Protein AF-A0A2E3MGT8-F1 (afdb_monomer_lite)

Secondary structure (DSSP, 8-state):
-EEEEE--S-HHHHHHHH-SSS-TTS-HHHHHHHHHHHHHHHHTT-HHHHHHHHHHHHHHHHHHHHHHHHHHHHHHHHHTT-----PPPS--EEEEESSHHHHHHHHHHHHHHHHHHHHHHHHHTTSS-HHHHHHHHHHHHHHHHHHHHHHHH---SS----HHHHHHHHHSTTGGGG-HHHHHHHHHHHTTT-

Foldseek 3Di:
DDKDKDFFLDVVLVCLQVPPPPDPLQHLVLLLVLLVVLLVCLLVQDLLSLLVLVVLQVLLVVLLVVLVVVLVVLCVVCPVVPDDDGDGDPDIDMADDPAPSSVSLVVLSRSLRSNLNSLVVCVVVVVDDPVRSVVVNVVSVVSNRVSSNCSSVDDSDDDDDDLVSSVVSCPDPRNCVSDPVSSVSNVVVSVVVD

Structure (mmCIF, N/CA/C/O backbone):
data_AF-A0A2E3MGT8-F1
#
_entry.id   AF-A0A2E3MGT8-F1
#
loop_
_atom_site.group_PDB
_atom_site.id
_atom_site.type_symbol
_atom_site.label_atom_id
_atom_site.label_alt_id
_atom_site.label_comp_id
_atom_site.label_asym_id
_atom_site.label_entity_id
_atom_site.label_seq_id
_atom_site.pdbx_PDB_ins_code
_atom_site.Cartn_x
_atom_site.Cartn_y
_atom_site.Cartn_z
_atom_site.occupancy
_atom_site.B_iso_or_equiv
_atom_site.auth_seq_id
_atom_site.auth_comp_id
_atom_site.auth_asym_id
_atom_site.auth_atom_id
_atom_site.pdbx_PDB_model_num
ATOM 1 N N . MET A 1 1 ? -17.046 9.503 2.932 1.00 61.50 1 MET A N 1
ATOM 2 C CA . MET A 1 1 ? -16.195 8.493 2.281 1.00 61.50 1 MET A CA 1
ATOM 3 C C . MET A 1 1 ? -15.489 9.160 1.129 1.00 61.50 1 MET A C 1
ATOM 5 O O . MET A 1 1 ? -16.180 9.701 0.278 1.00 61.50 1 MET A O 1
ATOM 9 N N . GLN A 1 2 ? -14.157 9.216 1.156 1.00 74.06 2 GLN A N 1
ATOM 10 C CA . GLN A 1 2 ? -13.387 9.775 0.048 1.00 74.06 2 GLN A CA 1
ATOM 11 C C . GLN A 1 2 ? -13.057 8.646 -0.926 1.00 74.06 2 GLN A C 1
ATOM 13 O O . GLN A 1 2 ? -12.451 7.642 -0.541 1.00 74.06 2 GLN A O 1
ATOM 18 N N . GLU A 1 3 ? -13.511 8.806 -2.162 1.00 84.94 3 GLU A N 1
ATOM 19 C CA . GLU A 1 3 ? -13.196 7.915 -3.269 1.00 84.94 3 GLU A CA 1
ATOM 20 C C . GLU A 1 3 ? -12.042 8.515 -4.074 1.00 84.94 3 GLU A C 1
ATOM 22 O O . GLU A 1 3 ? -11.974 9.727 -4.286 1.00 84.94 3 GLU A O 1
ATOM 27 N N . ILE A 1 4 ? -11.100 7.664 -4.460 1.00 87.38 4 ILE A N 1
ATOM 28 C CA . ILE A 1 4 ? -9.908 8.005 -5.221 1.00 87.38 4 ILE A CA 1
ATOM 29 C C . ILE A 1 4 ? -9.973 7.194 -6.509 1.00 87.38 4 ILE A C 1
ATOM 31 O O . ILE A 1 4 ? -9.934 5.963 -6.478 1.00 87.38 4 ILE A O 1
ATOM 35 N N . GLU A 1 5 ? -10.062 7.892 -7.635 1.00 91.31 5 GLU A N 1
ATOM 36 C CA . GLU A 1 5 ? -9.898 7.295 -8.955 1.00 91.31 5 GLU A CA 1
ATOM 37 C C . GLU A 1 5 ? -8.422 7.382 -9.346 1.00 91.31 5 GLU A C 1
ATOM 39 O O . GLU A 1 5 ? -7.835 8.465 -9.384 1.00 91.31 5 GLU A O 1
ATOM 44 N N . TYR A 1 6 ? -7.805 6.231 -9.596 1.00 92.38 6 TYR A N 1
ATOM 45 C CA . TYR A 1 6 ? -6.397 6.130 -9.953 1.00 92.38 6 TYR A CA 1
ATOM 46 C C . TYR A 1 6 ? -6.230 5.423 -11.294 1.00 92.38 6 TYR A C 1
ATOM 48 O O . TYR A 1 6 ? -6.770 4.337 -11.492 1.00 92.38 6 TYR A O 1
ATOM 56 N N . MET A 1 7 ? -5.458 6.025 -12.198 1.00 93.94 7 MET A N 1
ATOM 57 C CA . MET A 1 7 ? -5.073 5.423 -13.476 1.00 93.94 7 MET A CA 1
ATOM 58 C C . MET A 1 7 ? -3.661 4.830 -13.341 1.00 93.94 7 MET A C 1
ATOM 60 O O . MET A 1 7 ? -2.705 5.599 -13.198 1.00 93.94 7 MET A O 1
ATOM 64 N N . PRO A 1 8 ? -3.500 3.493 -13.338 1.00 93.88 8 PRO A N 1
ATOM 65 C CA . PRO A 1 8 ? -2.203 2.855 -13.125 1.00 93.88 8 PRO A CA 1
ATOM 66 C C . PRO A 1 8 ? -1.209 3.158 -14.241 1.00 93.88 8 PRO A C 1
ATOM 68 O O . PRO A 1 8 ? -1.558 3.167 -15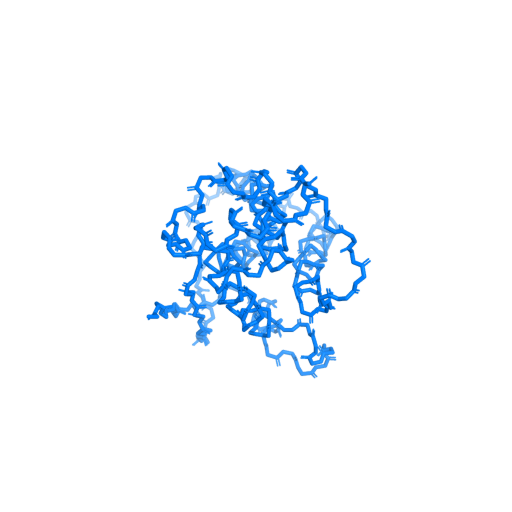.412 1.00 93.88 8 PRO A O 1
ATOM 71 N N . LEU A 1 9 ? 0.061 3.308 -13.897 1.00 93.38 9 LEU A N 1
ATOM 72 C CA . LEU A 1 9 ? 1.191 3.409 -14.815 1.00 93.38 9 LEU A CA 1
ATOM 73 C C . LEU A 1 9 ? 1.655 2.034 -15.310 1.00 93.38 9 LEU A C 1
ATOM 75 O O . LEU A 1 9 ? 2.295 1.933 -16.359 1.00 93.38 9 LEU A O 1
ATOM 79 N N . THR A 1 10 ? 1.374 0.961 -14.561 1.00 92.25 10 THR A N 1
ATOM 80 C CA . THR A 1 10 ? 1.896 -0.374 -14.868 1.00 92.25 10 THR A CA 1
ATOM 81 C C . THR A 1 10 ? 0.818 -1.445 -14.966 1.00 92.25 10 THR A C 1
ATOM 83 O O . THR A 1 10 ? -0.181 -1.460 -14.245 1.00 92.25 10 THR A O 1
ATOM 86 N N . LYS A 1 11 ? 1.063 -2.424 -15.849 1.00 90.69 11 LYS A N 1
ATOM 87 C CA . LYS A 1 11 ? 0.212 -3.617 -15.962 1.00 90.69 11 LYS A CA 1
ATOM 88 C C . LYS A 1 11 ? 0.301 -4.487 -14.712 1.00 90.69 11 LYS A C 1
ATOM 90 O O . LYS A 1 11 ? -0.601 -5.280 -14.483 1.00 90.69 11 LYS A O 1
ATOM 95 N N . GLN A 1 12 ? 1.369 -4.363 -13.927 1.00 89.69 12 GLN A N 1
ATOM 96 C CA . GLN A 1 12 ? 1.591 -5.119 -12.702 1.00 89.69 12 GLN A CA 1
ATOM 97 C C . GLN A 1 12 ? 0.559 -4.754 -11.638 1.00 89.69 12 GLN A C 1
ATOM 99 O O . GLN A 1 12 ? -0.089 -5.659 -11.121 1.00 89.69 12 GLN A O 1
ATOM 104 N N . LEU A 1 13 ? 0.341 -3.461 -11.360 1.00 89.94 13 LEU A N 1
ATOM 105 C CA . LEU A 1 13 ? -0.706 -3.050 -10.420 1.00 89.94 13 LEU A CA 1
ATOM 106 C C . LEU A 1 13 ? -2.097 -3.418 -10.949 1.00 89.94 13 LEU A C 1
ATOM 108 O O . LEU A 1 13 ? -2.908 -3.964 -10.204 1.00 89.94 13 LEU A O 1
ATOM 112 N N . LEU A 1 14 ? -2.357 -3.169 -12.237 1.00 87.88 14 LEU A N 1
ATOM 113 C CA . LEU A 1 14 ? -3.644 -3.501 -12.847 1.00 87.88 14 LEU A CA 1
ATOM 114 C C . LEU A 1 14 ? -3.940 -5.003 -12.757 1.00 87.88 14 LEU A C 1
ATOM 116 O O . LEU A 1 14 ? -5.021 -5.400 -12.334 1.00 87.88 14 LEU A O 1
ATOM 120 N N . SER A 1 15 ? -2.952 -5.837 -13.089 1.00 86.38 15 SER A N 1
ATOM 121 C CA . SER A 1 15 ? -3.064 -7.288 -12.956 1.00 86.38 15 SER A CA 1
ATOM 122 C C . SER A 1 15 ? -3.261 -7.663 -11.498 1.00 86.38 15 SER A C 1
ATOM 124 O O . SER A 1 15 ? -4.171 -8.414 -11.212 1.00 86.38 15 SER A O 1
ATOM 126 N N . TYR A 1 16 ? -2.504 -7.092 -10.561 1.00 84.69 16 TYR A N 1
ATOM 127 C CA . TYR A 1 16 ? -2.659 -7.384 -9.134 1.00 84.69 16 TYR A CA 1
ATOM 128 C C . TYR A 1 16 ? -4.082 -7.119 -8.608 1.00 84.69 16 TYR A C 1
ATOM 130 O O . TYR A 1 16 ? -4.581 -7.873 -7.773 1.00 84.69 16 TYR A O 1
ATOM 138 N N . TYR A 1 17 ? -4.759 -6.103 -9.145 1.00 79.06 17 TYR A N 1
ATOM 139 C CA . TYR A 1 17 ? -6.172 -5.816 -8.883 1.00 79.06 17 TYR A CA 1
ATOM 140 C C . TYR A 1 17 ? -7.133 -6.780 -9.590 1.00 79.06 17 TYR A C 1
ATOM 142 O O . TYR A 1 17 ? -8.110 -7.257 -9.013 1.00 79.06 17 TYR A O 1
ATOM 150 N N . GLN A 1 18 ? -6.870 -7.076 -10.860 1.00 75.88 18 GLN A N 1
ATOM 151 C CA . GLN A 1 18 ? -7.768 -7.859 -11.707 1.00 75.88 18 GLN A CA 1
ATOM 152 C C . GLN A 1 18 ? -7.583 -9.374 -11.561 1.00 75.88 18 GLN A C 1
ATOM 154 O O . GLN A 1 18 ? -8.446 -10.138 -12.009 1.00 75.88 18 GLN A O 1
ATOM 159 N N . ASP A 1 19 ? -6.482 -9.827 -10.959 1.00 67.75 19 ASP A N 1
ATOM 160 C CA . ASP A 1 19 ? -6.092 -11.226 -10.983 1.00 67.75 19 ASP A CA 1
ATOM 161 C C . ASP A 1 19 ? -7.097 -12.088 -10.211 1.00 67.75 19 ASP A C 1
ATOM 163 O O . ASP A 1 19 ? -7.289 -12.002 -8.990 1.00 67.75 19 ASP A O 1
ATOM 167 N N . LYS A 1 20 ? -7.771 -12.958 -10.966 1.00 56.28 20 LYS A N 1
ATOM 168 C CA . LYS A 1 20 ? -8.706 -13.943 -10.425 1.00 56.28 20 LYS A CA 1
ATOM 169 C C . LYS A 1 20 ? -8.013 -15.220 -9.953 1.00 56.28 20 LYS A C 1
ATOM 171 O O . LYS A 1 20 ? -8.670 -16.011 -9.278 1.00 56.28 20 LYS A O 1
ATOM 176 N N . THR A 1 21 ? -6.738 -15.408 -10.297 1.00 53.47 21 THR A N 1
ATOM 177 C CA . THR A 1 21 ? -5.936 -16.602 -9.996 1.00 53.47 21 THR A CA 1
ATOM 178 C C . THR A 1 21 ? -5.179 -16.500 -8.677 1.00 53.47 21 THR A C 1
ATOM 180 O O . THR A 1 21 ? -5.033 -17.514 -7.994 1.00 53.47 21 THR A O 1
ATOM 183 N N . TYR A 1 22 ? -4.792 -15.293 -8.244 1.00 50.12 22 TYR A N 1
ATOM 184 C CA . TYR A 1 22 ? -4.365 -15.092 -6.861 1.00 50.12 22 TYR A CA 1
ATOM 185 C C . TYR A 1 22 ? -5.542 -15.377 -5.935 1.00 50.12 22 TYR A C 1
ATOM 187 O O . TYR A 1 22 ? -6.657 -14.889 -6.146 1.00 50.12 22 TYR A O 1
ATOM 195 N N . ASN A 1 23 ? -5.272 -16.219 -4.934 1.00 49.81 23 ASN A N 1
ATOM 196 C CA . ASN A 1 23 ? -6.218 -16.672 -3.923 1.00 49.81 23 ASN A CA 1
ATOM 197 C C . ASN A 1 23 ? -7.158 -15.510 -3.561 1.00 49.81 23 ASN A C 1
ATOM 199 O O . ASN A 1 23 ? -6.676 -14.451 -3.156 1.00 49.81 23 ASN A O 1
ATOM 203 N N . LYS A 1 24 ? -8.482 -15.672 -3.745 1.00 55.50 24 LYS A N 1
ATOM 204 C CA . LYS A 1 24 ? -9.506 -14.605 -3.576 1.00 55.50 24 LYS A CA 1
ATOM 205 C C . LYS A 1 24 ? -9.383 -13.829 -2.249 1.00 55.50 24 LYS A C 1
ATOM 207 O O . LYS A 1 24 ? -9.969 -12.766 -2.089 1.00 55.50 24 LYS A O 1
ATOM 212 N N . LEU A 1 25 ? -8.619 -14.388 -1.318 1.00 53.94 25 LEU A N 1
ATOM 213 C CA . LEU A 1 25 ? -8.290 -13.948 0.022 1.00 53.94 25 LEU A CA 1
ATOM 214 C C . LEU A 1 25 ? -7.115 -12.954 0.124 1.00 53.94 25 LEU A C 1
ATOM 216 O O . LEU A 1 25 ? -6.692 -12.686 1.236 1.00 53.94 25 LEU A O 1
ATOM 220 N N . SER A 1 26 ? -6.515 -12.427 -0.952 1.00 66.75 26 SER A N 1
ATOM 221 C CA . SER A 1 26 ? -5.377 -11.475 -0.843 1.00 66.75 26 SER A CA 1
ATOM 222 C C . SER A 1 26 ? -5.413 -10.338 -1.856 1.00 66.75 26 SER A C 1
ATOM 224 O O . SER A 1 26 ? -4.389 -9.971 -2.428 1.00 66.75 26 SER A O 1
ATOM 226 N N . ARG A 1 27 ? -6.606 -9.794 -2.095 1.00 82.12 27 ARG A N 1
ATOM 227 C CA . ARG A 1 27 ? -6.785 -8.664 -3.007 1.00 82.12 27 ARG A CA 1
ATOM 228 C C . ARG A 1 27 ? -6.707 -7.326 -2.277 1.00 82.12 27 ARG A C 1
ATOM 230 O O . ARG A 1 27 ? -7.177 -7.249 -1.137 1.00 82.12 27 ARG A O 1
ATOM 237 N N . PRO A 1 28 ? -6.201 -6.269 -2.927 1.00 88.69 28 PRO A N 1
ATOM 238 C CA . PRO A 1 28 ? -6.198 -4.924 -2.360 1.00 88.69 28 PRO A CA 1
ATOM 239 C C . PRO A 1 28 ? -7.569 -4.438 -1.879 1.00 88.69 28 PRO A C 1
ATOM 241 O O . PRO A 1 28 ? -7.666 -3.830 -0.816 1.00 88.69 28 PRO A O 1
ATOM 244 N N . GLU A 1 29 ? -8.652 -4.749 -2.596 1.00 87.12 29 GLU A N 1
ATOM 245 C CA . GLU A 1 29 ? -10.006 -4.361 -2.187 1.00 87.12 29 GLU A CA 1
ATOM 246 C C . GLU A 1 29 ? -10.435 -5.068 -0.902 1.00 87.12 29 GLU A C 1
ATOM 248 O O . GLU A 1 29 ? -11.035 -4.454 -0.022 1.00 87.12 29 GLU A O 1
ATOM 253 N N . LEU A 1 30 ? -10.085 -6.349 -0.755 1.00 87.44 30 LEU A N 1
ATOM 254 C CA . LEU A 1 30 ? -10.356 -7.092 0.473 1.00 87.44 30 LEU A CA 1
ATOM 255 C C . LEU A 1 30 ? -9.549 -6.526 1.647 1.00 87.44 30 LEU A C 1
ATOM 257 O O . LEU A 1 30 ? -10.080 -6.426 2.755 1.00 87.44 30 LEU A O 1
ATOM 261 N N . ALA A 1 31 ? -8.296 -6.131 1.406 1.00 91.25 31 ALA A N 1
ATOM 262 C CA . ALA A 1 31 ? -7.473 -5.474 2.413 1.00 91.25 31 ALA A CA 1
ATOM 263 C C . ALA A 1 31 ? -8.113 -4.157 2.865 1.00 91.25 31 ALA A C 1
ATOM 265 O O . ALA A 1 31 ? -8.269 -3.948 4.064 1.00 91.25 31 ALA A O 1
ATOM 266 N N . LEU A 1 32 ? -8.572 -3.319 1.931 1.00 91.62 32 LEU A N 1
ATOM 267 C CA . LEU A 1 32 ? -9.267 -2.065 2.240 1.00 91.62 32 LEU A CA 1
ATOM 268 C C . LEU A 1 32 ? -10.537 -2.287 3.069 1.00 91.62 32 LEU A C 1
ATOM 270 O O . LEU A 1 32 ? -10.713 -1.641 4.102 1.00 91.62 32 LEU A O 1
ATOM 274 N N . ILE A 1 33 ? -11.375 -3.252 2.677 1.00 90.06 33 ILE A N 1
ATOM 275 C CA . ILE A 1 33 ? -12.581 -3.627 3.432 1.00 90.06 33 ILE A CA 1
ATOM 276 C C . ILE A 1 33 ? -12.217 -4.047 4.862 1.00 90.06 33 ILE A C 1
ATOM 278 O O . ILE A 1 33 ? -12.872 -3.637 5.824 1.00 90.06 33 ILE A O 1
ATOM 282 N N . LYS A 1 34 ? -11.159 -4.848 5.025 1.00 91.06 34 LYS A N 1
ATOM 283 C CA . LYS A 1 34 ? -10.688 -5.289 6.341 1.00 91.06 34 LYS A CA 1
ATOM 284 C C . LYS A 1 34 ? -10.125 -4.146 7.175 1.00 91.06 34 LYS A C 1
ATOM 286 O O . LYS A 1 34 ? -10.481 -4.057 8.347 1.00 91.06 34 LYS A O 1
ATOM 291 N N . LEU A 1 35 ? -9.333 -3.249 6.589 1.00 92.81 35 LEU A N 1
ATOM 292 C CA . LEU A 1 35 ? -8.835 -2.051 7.270 1.00 92.81 35 LEU A CA 1
ATOM 293 C C . LEU A 1 35 ? -9.992 -1.214 7.822 1.00 92.81 35 LEU A C 1
ATOM 295 O O . LEU A 1 35 ? -9.981 -0.859 9.000 1.00 92.81 35 LEU A O 1
ATOM 299 N N . HIS A 1 36 ? -11.034 -0.965 7.020 1.00 91.38 36 HIS A N 1
ATOM 300 C CA . HIS A 1 36 ? -12.224 -0.256 7.501 1.00 91.38 36 HIS A CA 1
ATOM 301 C C . HIS A 1 36 ? -12.947 -1.038 8.597 1.00 91.38 36 HIS A C 1
ATOM 303 O O . HIS A 1 36 ? -13.319 -0.462 9.616 1.00 91.38 36 HIS A O 1
ATOM 309 N N . SER A 1 37 ? -13.131 -2.351 8.428 1.00 91.44 37 SER A N 1
ATOM 310 C CA . SER A 1 37 ? -13.817 -3.179 9.424 1.00 91.44 37 SER A CA 1
ATOM 311 C C . SER A 1 37 ? -13.121 -3.151 10.785 1.00 91.44 37 SER A C 1
ATOM 313 O O . SER A 1 37 ? -13.807 -3.013 11.799 1.00 91.44 37 SER A O 1
ATOM 315 N N . ILE A 1 38 ? -11.792 -3.273 10.823 1.00 91.19 38 ILE A N 1
ATOM 316 C CA . ILE A 1 38 ? -11.029 -3.209 12.074 1.00 91.19 38 ILE A CA 1
ATOM 317 C C . ILE A 1 38 ? -11.055 -1.784 12.637 1.00 91.19 38 ILE A C 1
ATOM 319 O O . ILE A 1 38 ? -11.295 -1.618 13.830 1.00 91.19 38 ILE A O 1
ATOM 323 N N . TYR A 1 39 ? -10.935 -0.754 11.794 1.00 90.25 39 TYR A N 1
ATOM 324 C CA . TYR A 1 39 ? -11.081 0.644 12.212 1.00 90.25 39 TYR A CA 1
ATOM 325 C C . TYR A 1 39 ? -12.402 0.909 12.943 1.00 90.25 39 TYR A C 1
ATOM 327 O O . TYR A 1 39 ? -12.402 1.436 14.055 1.00 90.25 39 TYR A O 1
ATOM 335 N N . PHE A 1 40 ? -13.529 0.456 12.392 1.00 88.75 40 PHE A N 1
ATOM 336 C CA . PHE A 1 40 ? -14.829 0.614 13.049 1.00 88.75 40 PHE A CA 1
ATOM 337 C C . PHE A 1 40 ? -14.954 -0.186 14.351 1.00 88.75 40 PHE A C 1
ATOM 339 O O . PHE A 1 40 ? -15.660 0.246 15.263 1.00 88.75 40 PHE A O 1
ATOM 346 N N . LYS A 1 41 ? -14.286 -1.341 14.475 1.00 89.06 41 LYS A N 1
ATOM 347 C CA . LYS A 1 41 ? -14.221 -2.072 15.751 1.00 89.06 41 LYS A CA 1
ATOM 348 C C . LYS A 1 41 ? -13.427 -1.286 16.797 1.00 89.06 41 LYS A C 1
ATOM 350 O O . LYS A 1 41 ? -13.908 -1.129 17.917 1.00 89.06 41 LYS A O 1
ATOM 355 N N . ALA A 1 42 ? -12.278 -0.725 16.424 1.00 86.75 42 ALA A N 1
ATOM 356 C CA . ALA A 1 42 ? -11.475 0.108 17.317 1.00 86.75 42 ALA A CA 1
ATOM 357 C C . ALA A 1 42 ? -12.232 1.369 17.766 1.00 86.75 42 ALA A C 1
ATOM 359 O O . ALA A 1 42 ? -12.224 1.693 18.951 1.00 86.75 42 ALA A O 1
ATOM 360 N N . GLN A 1 43 ? -12.986 2.020 16.870 1.00 85.44 43 GLN A N 1
ATOM 361 C CA . GLN A 1 43 ? -13.875 3.138 17.228 1.00 85.44 43 GLN A CA 1
ATOM 362 C C . GLN A 1 43 ? -14.972 2.745 18.231 1.00 85.44 43 GLN A C 1
ATOM 364 O O . GLN A 1 43 ? -15.396 3.558 19.046 1.00 85.44 43 GLN A O 1
ATOM 369 N N . LYS A 1 44 ? -15.426 1.487 18.211 1.00 86.38 44 LYS A N 1
ATOM 370 C CA . LYS A 1 44 ? -16.358 0.932 19.210 1.00 86.38 44 LYS A CA 1
ATOM 371 C C . LYS A 1 44 ? -15.657 0.490 20.504 1.00 86.38 44 LYS A C 1
ATOM 373 O O . LYS A 1 44 ? -16.282 -0.120 21.372 1.00 86.38 44 LYS A O 1
ATOM 378 N N . GLY A 1 45 ? -14.366 0.785 20.637 1.00 81.25 45 GLY A N 1
ATOM 379 C CA . GLY A 1 45 ? -13.552 0.487 21.805 1.00 81.25 45 GLY A CA 1
ATOM 380 C C . GLY A 1 45 ? -13.132 -0.977 21.916 1.00 81.25 45 GLY A C 1
ATOM 381 O O . GLY A 1 45 ? -13.065 -1.506 23.025 1.00 81.25 45 GLY A O 1
ATOM 382 N N . ASP A 1 46 ? -12.918 -1.667 20.796 1.00 85.44 46 ASP A N 1
ATOM 383 C CA . ASP A 1 46 ? -12.283 -2.989 20.773 1.00 85.44 46 ASP A CA 1
ATOM 384 C C . ASP A 1 46 ? -10.748 -2.838 20.910 1.00 85.44 46 ASP A C 1
ATOM 386 O O . ASP A 1 46 ? -10.115 -2.268 20.014 1.00 85.44 46 ASP A O 1
ATOM 390 N N . PRO A 1 47 ? -10.138 -3.315 22.014 1.00 81.69 47 PRO A N 1
ATOM 391 C CA . PRO A 1 47 ? -8.704 -3.163 22.252 1.00 81.69 47 PRO A CA 1
ATOM 392 C C . PRO A 1 47 ? -7.840 -4.010 21.307 1.00 81.69 47 PRO A C 1
ATOM 394 O O . PRO A 1 47 ? -6.767 -3.557 20.914 1.00 81.69 47 PRO A O 1
ATOM 397 N N . HIS A 1 48 ? -8.301 -5.191 20.877 1.00 84.56 48 HIS A N 1
ATOM 398 C CA . HIS A 1 48 ? -7.559 -6.007 19.909 1.00 84.56 48 HIS A CA 1
ATOM 399 C C . HIS A 1 48 ? -7.540 -5.326 18.544 1.00 84.56 48 HIS A C 1
ATOM 401 O O . HIS A 1 48 ? -6.498 -5.254 17.891 1.00 84.56 48 HIS A O 1
ATOM 407 N N . ALA A 1 49 ? -8.683 -4.774 18.130 1.00 87.56 49 ALA A N 1
ATOM 408 C CA . ALA A 1 49 ? -8.769 -4.013 16.892 1.00 87.56 49 ALA A CA 1
ATOM 409 C C . ALA A 1 49 ? -7.874 -2.765 16.924 1.00 87.56 49 ALA A C 1
ATOM 411 O O . ALA A 1 49 ? -7.229 -2.457 15.925 1.00 87.56 49 ALA A O 1
ATOM 412 N N . LEU A 1 50 ? -7.801 -2.076 18.068 1.00 85.19 50 LEU A N 1
ATOM 413 C CA . LEU A 1 50 ? -6.926 -0.920 18.247 1.00 85.19 50 LEU A CA 1
ATOM 414 C C . LEU A 1 50 ? -5.448 -1.287 18.062 1.00 85.19 50 LEU A C 1
ATOM 416 O O . LEU A 1 50 ? -4.765 -0.661 17.255 1.00 85.19 50 LEU A O 1
ATOM 420 N N . VAL A 1 51 ? -4.970 -2.299 18.791 1.00 85.38 51 VAL A N 1
ATOM 421 C CA . VAL A 1 51 ? -3.573 -2.755 18.705 1.00 85.38 51 VAL A CA 1
ATOM 422 C C . VAL A 1 51 ? -3.247 -3.227 17.288 1.00 85.38 51 VAL A C 1
ATOM 424 O O . VAL A 1 51 ? -2.206 -2.883 16.744 1.00 85.38 51 VAL A O 1
ATOM 427 N N . THR A 1 52 ? -4.179 -3.930 16.645 1.00 88.75 52 THR A N 1
ATOM 428 C CA . THR A 1 52 ? -4.008 -4.399 15.263 1.00 88.75 52 THR A CA 1
ATOM 429 C C . THR A 1 52 ? -3.850 -3.245 14.276 1.00 88.75 52 THR A C 1
ATOM 431 O O . THR A 1 52 ? -2.987 -3.294 13.403 1.00 88.75 52 THR A O 1
ATOM 434 N N . LEU A 1 53 ? -4.664 -2.191 14.396 1.00 88.75 53 LEU A N 1
ATOM 435 C CA . LEU A 1 53 ? -4.523 -1.004 13.545 1.00 88.75 53 LEU A CA 1
ATOM 436 C C . LEU A 1 53 ? -3.202 -0.294 13.784 1.00 88.75 53 LEU A C 1
ATOM 438 O O . LEU A 1 53 ? -2.592 0.156 12.821 1.00 88.75 53 LEU A O 1
ATOM 442 N N . TYR A 1 54 ? -2.778 -0.203 15.044 1.00 86.94 54 TYR A N 1
ATOM 443 C CA . TYR A 1 54 ? -1.497 0.386 15.401 1.00 86.94 54 TYR A CA 1
ATOM 444 C C . TYR A 1 54 ? -0.338 -0.367 14.746 1.00 86.94 54 TYR A C 1
ATOM 446 O O . TYR A 1 54 ? 0.465 0.254 14.051 1.00 86.94 54 TYR A O 1
ATOM 454 N N . ASP A 1 55 ? -0.304 -1.694 14.883 1.00 87.88 55 ASP A N 1
ATOM 455 C CA . ASP A 1 55 ? 0.741 -2.535 14.296 1.00 87.88 55 ASP A CA 1
ATOM 456 C C . ASP A 1 55 ? 0.746 -2.410 12.757 1.00 87.88 55 ASP A C 1
ATOM 458 O O . ASP A 1 55 ? 1.795 -2.203 12.145 1.00 87.88 55 ASP A O 1
ATOM 462 N N . TRP A 1 56 ? -0.427 -2.419 12.112 1.00 91.75 56 TRP A N 1
ATOM 463 C CA . TRP A 1 56 ? -0.519 -2.214 10.661 1.00 91.75 56 TRP A CA 1
ATOM 464 C C . TRP A 1 56 ? -0.111 -0.819 10.206 1.00 91.75 56 TRP A C 1
ATOM 466 O O . TRP A 1 56 ? 0.515 -0.692 9.157 1.00 91.75 56 TRP A O 1
ATOM 476 N N . GLU A 1 57 ? -0.463 0.229 10.946 1.00 88.94 57 GLU A N 1
ATOM 477 C CA . GLU A 1 57 ? -0.060 1.591 10.603 1.00 88.94 57 GLU A CA 1
ATOM 478 C C . GLU A 1 57 ? 1.460 1.743 10.672 1.00 88.94 57 GLU A C 1
ATOM 480 O O . GLU A 1 57 ? 2.046 2.329 9.759 1.00 88.94 57 GLU A O 1
ATOM 485 N N . GLN A 1 58 ? 2.106 1.167 11.691 1.00 89.12 58 GLN A N 1
ATOM 486 C CA . GLN A 1 58 ? 3.566 1.143 11.791 1.00 89.12 58 GLN A CA 1
ATOM 487 C C . GLN A 1 58 ? 4.190 0.384 10.617 1.00 89.12 58 GLN A C 1
ATOM 489 O O . GLN A 1 58 ? 5.063 0.915 9.930 1.00 89.12 58 GLN A O 1
ATOM 494 N N . ASP A 1 59 ? 3.704 -0.822 10.325 1.00 91.00 59 ASP A N 1
ATOM 495 C CA . ASP A 1 59 ? 4.213 -1.636 9.221 1.00 91.00 59 ASP A CA 1
ATOM 496 C C . ASP A 1 59 ? 4.062 -0.935 7.866 1.00 91.00 59 ASP A C 1
ATOM 498 O O . ASP A 1 59 ? 5.016 -0.865 7.086 1.00 91.00 59 ASP A O 1
ATOM 502 N N . ILE A 1 60 ? 2.879 -0.385 7.578 1.00 93.69 60 ILE A N 1
ATOM 503 C CA . ILE A 1 60 ? 2.612 0.338 6.330 1.00 93.69 60 ILE A CA 1
ATOM 504 C C . ILE A 1 60 ? 3.497 1.585 6.244 1.00 93.69 60 ILE A C 1
ATOM 506 O O . ILE A 1 60 ? 4.106 1.815 5.198 1.00 93.69 60 ILE A O 1
ATOM 510 N N . SER A 1 61 ? 3.621 2.357 7.326 1.00 91.31 61 SER A N 1
ATOM 511 C CA . SER A 1 61 ? 4.443 3.574 7.359 1.00 91.31 61 SER A CA 1
ATOM 512 C C . SER A 1 61 ? 5.917 3.271 7.102 1.00 91.31 61 SER A C 1
ATOM 514 O O . SER A 1 61 ? 6.533 3.908 6.246 1.00 91.31 61 SER A O 1
ATOM 516 N N . ASN A 1 62 ? 6.457 2.239 7.754 1.00 92.25 62 ASN A N 1
ATOM 517 C CA . ASN A 1 62 ? 7.835 1.787 7.561 1.00 92.25 62 ASN A CA 1
ATOM 518 C C . ASN A 1 62 ? 8.092 1.351 6.110 1.00 92.25 62 ASN A C 1
ATOM 520 O O . ASN A 1 62 ? 9.124 1.683 5.519 1.00 92.25 62 ASN A O 1
ATOM 524 N N . ILE A 1 63 ? 7.140 0.632 5.501 1.00 93.62 63 ILE A N 1
ATOM 525 C CA . ILE A 1 63 ? 7.236 0.228 4.093 1.00 93.62 63 ILE A CA 1
ATOM 526 C C . ILE A 1 63 ? 7.190 1.458 3.177 1.00 93.62 63 ILE A C 1
ATOM 528 O O . ILE A 1 63 ? 8.007 1.560 2.260 1.00 93.62 63 ILE A O 1
ATOM 532 N N . ILE A 1 64 ? 6.269 2.397 3.413 1.00 95.06 64 ILE A N 1
ATOM 533 C CA . ILE A 1 64 ? 6.158 3.634 2.628 1.00 95.06 64 ILE A CA 1
ATOM 534 C C . ILE A 1 64 ? 7.449 4.442 2.708 1.00 95.06 64 ILE A C 1
ATOM 536 O O . ILE A 1 64 ? 7.911 4.925 1.675 1.00 95.06 64 ILE A O 1
ATOM 540 N N . GLU A 1 65 ? 8.050 4.586 3.888 1.00 94.44 65 GLU A N 1
ATOM 541 C CA . GLU A 1 65 ? 9.302 5.322 4.058 1.00 94.44 65 GLU A CA 1
ATOM 542 C C . GLU A 1 65 ? 10.438 4.679 3.251 1.00 94.44 65 GLU A C 1
ATOM 544 O O . GLU A 1 65 ? 11.112 5.359 2.470 1.00 94.44 65 GLU A O 1
ATOM 549 N N . GLY A 1 66 ? 10.616 3.360 3.382 1.00 93.56 66 GLY A N 1
ATOM 550 C CA . GLY A 1 66 ? 11.642 2.618 2.647 1.00 93.56 66 GLY A CA 1
ATOM 551 C C . GLY A 1 66 ? 11.473 2.733 1.130 1.00 93.56 66 GLY A C 1
ATOM 552 O O . GLY A 1 66 ? 12.424 3.050 0.413 1.00 93.56 66 GLY A O 1
ATOM 553 N N . LEU A 1 67 ? 10.245 2.550 0.641 1.00 94.31 67 LEU A N 1
ATOM 554 C CA . LEU A 1 67 ? 9.920 2.681 -0.778 1.00 94.31 67 LEU A CA 1
ATOM 555 C C . LEU A 1 67 ? 10.051 4.129 -1.275 1.00 94.31 67 LEU A C 1
ATOM 557 O O . LEU A 1 67 ? 10.490 4.349 -2.401 1.00 94.31 67 LEU A O 1
ATOM 561 N N . SER A 1 68 ? 9.738 5.130 -0.451 1.00 95.19 68 SER A N 1
ATOM 562 C CA . SER A 1 68 ? 9.877 6.543 -0.831 1.00 95.19 68 SER A CA 1
ATOM 563 C C . SER A 1 68 ? 11.343 6.903 -1.062 1.00 95.19 68 SER A C 1
ATOM 565 O O . SER A 1 68 ? 11.675 7.438 -2.120 1.00 95.19 68 SER A O 1
ATOM 567 N N . LYS A 1 69 ? 12.238 6.499 -0.149 1.00 95.12 69 LYS A N 1
ATOM 568 C CA . LYS A 1 69 ? 13.694 6.669 -0.312 1.00 95.12 69 LYS A CA 1
ATOM 569 C C . LYS A 1 69 ? 14.205 5.986 -1.582 1.00 95.12 69 LYS A C 1
ATOM 571 O O . LYS A 1 69 ? 15.005 6.555 -2.325 1.00 95.12 69 LYS A O 1
ATOM 576 N N . GLN A 1 70 ? 13.714 4.779 -1.864 1.00 93.56 70 GLN A N 1
ATOM 577 C CA . GLN A 1 70 ? 14.058 4.055 -3.087 1.00 93.56 70 GLN A CA 1
ATOM 578 C C . GLN A 1 70 ? 13.566 4.796 -4.346 1.00 93.56 70 GLN A C 1
ATOM 580 O O . GLN A 1 70 ? 14.331 4.977 -5.293 1.00 93.56 70 GLN A O 1
ATOM 585 N N . SER A 1 71 ? 12.325 5.290 -4.345 1.00 94.50 71 SER A N 1
ATOM 586 C CA . SER A 1 71 ? 11.744 6.053 -5.459 1.00 94.50 71 SER A CA 1
ATOM 587 C C . SER A 1 71 ? 12.496 7.359 -5.733 1.00 94.50 71 SER A C 1
ATOM 589 O O . SER A 1 71 ? 12.686 7.729 -6.895 1.00 94.50 71 SER A O 1
ATOM 591 N N . GLU A 1 72 ? 12.960 8.048 -4.688 1.00 95.06 72 GLU A N 1
ATOM 592 C CA . GLU A 1 72 ? 13.804 9.241 -4.808 1.00 95.06 72 GLU A CA 1
ATOM 593 C C . GLU A 1 72 ? 15.169 8.921 -5.422 1.00 95.06 72 GLU A C 1
ATOM 595 O O . GLU A 1 72 ? 15.636 9.651 -6.298 1.00 95.06 72 GLU A O 1
ATOM 600 N N . SER A 1 73 ? 15.800 7.818 -5.008 1.00 94.31 73 SER A N 1
ATOM 601 C CA . SER A 1 73 ? 17.060 7.357 -5.601 1.00 94.31 73 SER A CA 1
ATOM 602 C C . SER A 1 73 ? 16.904 7.079 -7.100 1.00 94.31 73 SER A C 1
ATOM 604 O O . SER A 1 73 ? 17.710 7.549 -7.905 1.00 94.31 73 SER A O 1
ATOM 606 N N . PHE A 1 74 ? 15.819 6.411 -7.498 1.00 94.56 74 PHE A N 1
ATOM 607 C CA . PHE A 1 74 ? 15.515 6.162 -8.908 1.00 94.56 74 PHE A CA 1
ATOM 608 C C . PHE A 1 74 ? 15.222 7.438 -9.689 1.00 94.56 74 PHE A C 1
ATOM 610 O O . PHE A 1 74 ? 15.699 7.588 -10.810 1.00 94.56 74 PHE A O 1
ATOM 617 N N . ALA A 1 75 ? 14.471 8.373 -9.103 1.00 92.00 75 ALA A N 1
ATOM 618 C CA . ALA A 1 75 ? 14.193 9.658 -9.735 1.00 92.00 75 ALA A CA 1
ATOM 619 C C . ALA A 1 75 ? 15.488 10.435 -10.017 1.00 92.00 75 ALA A C 1
ATOM 621 O O . ALA A 1 75 ? 15.664 10.935 -11.125 1.00 92.00 75 ALA A O 1
ATOM 622 N N . LYS A 1 76 ? 16.429 10.463 -9.063 1.00 93.62 76 LYS A N 1
ATOM 623 C CA . LYS A 1 76 ? 17.753 11.079 -9.251 1.00 93.62 76 LYS A CA 1
ATOM 624 C C . LYS A 1 76 ? 18.548 10.406 -10.370 1.00 93.62 76 LYS A C 1
ATOM 626 O O . LYS A 1 76 ? 19.132 11.097 -11.197 1.00 93.62 76 LYS A O 1
ATOM 631 N N . ALA A 1 77 ? 18.539 9.074 -10.434 1.00 92.19 77 ALA A N 1
ATOM 632 C CA . ALA A 1 77 ? 19.223 8.333 -11.495 1.00 92.19 77 ALA A CA 1
ATOM 633 C C . ALA A 1 77 ? 18.631 8.601 -12.892 1.00 92.19 77 ALA A C 1
ATOM 635 O O . ALA A 1 77 ? 19.359 8.586 -13.884 1.00 92.19 77 ALA A O 1
ATOM 636 N N . LEU A 1 78 ? 17.324 8.868 -12.972 1.00 92.06 78 LEU A N 1
ATOM 637 C CA . LEU A 1 78 ? 16.632 9.206 -14.216 1.00 92.06 78 LEU A CA 1
ATOM 638 C C . LEU A 1 78 ? 16.775 10.681 -14.612 1.00 92.06 78 LEU A C 1
ATOM 640 O O . LEU A 1 78 ? 16.662 10.994 -15.792 1.00 92.06 78 LEU A O 1
ATOM 644 N N . GLN A 1 79 ? 17.070 11.575 -13.665 1.00 91.31 79 GLN A N 1
ATOM 645 C CA . GLN A 1 79 ? 17.146 13.021 -13.901 1.00 91.31 79 GLN A CA 1
ATOM 646 C C . GLN A 1 79 ? 18.161 13.405 -14.991 1.00 91.31 79 GLN A C 1
ATOM 648 O O . GLN A 1 79 ? 17.952 14.375 -15.716 1.00 91.31 79 GLN A O 1
ATOM 653 N N . GLN A 1 80 ? 19.231 12.622 -15.157 1.00 90.44 80 GLN A N 1
ATOM 654 C CA . GLN A 1 80 ? 20.235 12.839 -16.208 1.00 90.44 80 GLN A CA 1
ATOM 655 C C . GLN A 1 80 ? 19.688 12.666 -17.642 1.00 90.44 80 GLN A C 1
ATOM 657 O O . GLN A 1 80 ? 20.334 13.094 -18.592 1.00 90.44 80 GLN A O 1
ATOM 662 N N . PHE A 1 81 ? 18.502 12.070 -17.803 1.00 89.31 81 PHE A N 1
ATOM 663 C CA . PHE A 1 81 ? 17.828 11.869 -19.091 1.00 89.31 81 PHE A CA 1
ATOM 664 C C . PHE A 1 81 ? 16.700 12.884 -19.344 1.00 89.31 81 PHE A C 1
ATOM 666 O O . PHE A 1 81 ? 15.974 12.766 -20.330 1.00 89.31 81 PHE A O 1
ATOM 673 N N . GLY A 1 82 ? 16.562 13.891 -18.474 1.00 88.56 82 GLY A N 1
ATOM 674 C CA . GLY A 1 82 ? 15.529 14.920 -18.568 1.00 88.56 82 GLY A CA 1
ATOM 675 C C . GLY A 1 82 ? 14.150 14.459 -18.085 1.00 88.56 82 GLY A C 1
ATOM 676 O O . GLY A 1 82 ? 14.012 13.481 -17.348 1.00 88.56 82 GLY A O 1
ATOM 677 N N . ASP A 1 83 ? 13.118 15.199 -18.492 1.00 85.38 83 ASP A N 1
ATOM 678 C CA . ASP A 1 83 ? 11.738 14.956 -18.069 1.00 85.38 83 ASP A CA 1
ATOM 679 C C . ASP A 1 83 ? 11.128 13.761 -18.810 1.00 85.38 83 ASP A C 1
ATOM 681 O O . ASP A 1 83 ? 10.593 13.876 -19.916 1.00 85.38 83 ASP A O 1
ATOM 685 N N . ILE A 1 84 ? 11.168 12.593 -18.173 1.00 85.75 84 ILE A N 1
ATOM 686 C CA . ILE A 1 84 ? 10.526 11.382 -18.686 1.00 85.75 84 ILE A CA 1
ATOM 687 C C . ILE A 1 84 ? 9.045 11.401 -18.299 1.00 85.75 84 ILE A C 1
ATOM 689 O O . ILE A 1 84 ? 8.686 11.211 -17.135 1.00 85.75 84 ILE A O 1
ATOM 693 N N . LYS A 1 85 ? 8.168 11.589 -19.289 1.00 84.50 85 LYS A N 1
ATOM 694 C CA . LYS A 1 85 ? 6.716 11.458 -19.120 1.00 84.50 85 LYS A CA 1
ATOM 695 C C . LYS A 1 85 ? 6.278 10.036 -19.450 1.00 84.50 85 LYS A C 1
ATOM 697 O O . LYS A 1 85 ? 6.615 9.509 -20.505 1.00 84.50 85 LYS A O 1
ATOM 702 N N . VAL A 1 86 ? 5.515 9.431 -18.545 1.00 85.38 86 VAL A N 1
ATOM 703 C CA . VAL A 1 86 ? 4.889 8.122 -18.750 1.00 85.38 86 VAL A CA 1
ATOM 704 C C . VAL A 1 86 ? 3.384 8.316 -18.765 1.00 85.38 86 VAL A C 1
ATOM 706 O O . VAL A 1 86 ? 2.826 8.879 -17.825 1.00 85.38 86 VAL A O 1
ATOM 709 N N . GLU A 1 87 ? 2.746 7.860 -19.836 1.00 90.00 87 GLU A N 1
ATOM 710 C CA . GLU A 1 87 ? 1.292 7.853 -19.938 1.00 90.00 87 GLU A CA 1
ATOM 711 C C . GLU A 1 87 ? 0.714 6.706 -19.097 1.00 90.00 87 GLU A C 1
ATOM 713 O O . GLU A 1 87 ? 1.244 5.588 -19.138 1.00 90.00 87 GLU A O 1
ATOM 718 N N . PRO A 1 88 ? -0.350 6.959 -18.319 1.00 92.00 88 PRO A N 1
ATOM 719 C CA . PRO A 1 88 ? -1.028 5.906 -17.587 1.00 92.00 88 PRO A CA 1
ATOM 720 C C . PRO A 1 88 ? -1.757 4.953 -18.541 1.00 92.00 88 PRO A C 1
ATOM 722 O O . PRO A 1 88 ? -2.089 5.284 -19.680 1.00 92.00 88 PRO A O 1
ATOM 725 N N . LEU A 1 89 ? -2.049 3.758 -18.044 1.00 88.81 89 LEU A N 1
ATOM 726 C CA . LEU A 1 89 ? -2.993 2.844 -18.664 1.00 88.81 89 LEU A CA 1
ATOM 727 C C . LEU A 1 89 ? -4.390 3.478 -18.631 1.00 88.81 89 LEU A C 1
ATOM 729 O O . LEU A 1 89 ? -4.768 4.107 -17.646 1.00 88.81 89 LEU A O 1
ATOM 733 N N . GLY A 1 90 ? -5.169 3.295 -19.700 1.00 85.12 90 GLY A N 1
ATOM 734 C CA . GLY A 1 90 ? -6.523 3.857 -19.817 1.00 85.12 90 GLY A CA 1
ATOM 735 C C . GLY A 1 90 ? -7.562 3.255 -18.858 1.00 85.12 90 GLY A C 1
ATOM 736 O O . GLY A 1 90 ? -8.720 3.662 -18.887 1.00 85.12 90 GLY A O 1
ATOM 737 N N . ASP A 1 91 ? -7.167 2.288 -18.028 1.00 90.62 91 ASP A N 1
ATOM 738 C CA . ASP A 1 91 ? -8.007 1.659 -17.013 1.00 90.62 91 ASP A CA 1
ATOM 739 C C . ASP A 1 91 ? -8.007 2.464 -15.703 1.00 90.62 91 ASP A C 1
ATOM 741 O O . ASP A 1 91 ? -6.981 2.993 -15.279 1.00 90.62 91 ASP A O 1
ATOM 745 N N . VAL A 1 92 ? -9.154 2.505 -15.018 1.00 88.69 92 VAL A N 1
ATOM 746 C CA . VAL A 1 92 ? -9.315 3.201 -13.730 1.00 88.69 92 VAL A CA 1
ATOM 747 C C . VAL A 1 92 ? -9.527 2.193 -12.606 1.00 88.69 92 VAL A C 1
ATOM 749 O O . VAL A 1 92 ? -10.418 1.344 -12.668 1.00 88.69 92 VAL A O 1
ATOM 752 N N . ILE A 1 93 ? -8.740 2.330 -11.541 1.00 90.06 93 ILE A N 1
ATOM 753 C CA . ILE A 1 93 ? -8.932 1.646 -10.265 1.00 90.06 93 ILE A CA 1
ATOM 754 C C . ILE A 1 93 ? -9.604 2.618 -9.293 1.00 90.06 93 ILE A C 1
ATOM 756 O O . ILE A 1 93 ? -9.129 3.735 -9.091 1.00 90.06 93 ILE A O 1
ATOM 760 N N . ARG A 1 94 ? -10.698 2.180 -8.665 1.00 88.88 94 ARG A N 1
ATOM 761 C CA . ARG A 1 94 ? -11.428 2.956 -7.653 1.00 88.88 94 ARG A CA 1
ATOM 762 C C . ARG A 1 94 ? -11.084 2.473 -6.257 1.00 88.88 94 ARG A C 1
ATOM 764 O O . ARG A 1 94 ? -11.244 1.293 -5.947 1.00 88.88 94 ARG A O 1
ATOM 771 N N . LEU A 1 95 ? -10.615 3.388 -5.418 1.00 89.81 95 LEU A N 1
ATOM 772 C CA . LEU A 1 95 ? -10.130 3.116 -4.069 1.00 89.81 95 LEU A CA 1
ATOM 773 C C . LEU A 1 95 ? -10.899 3.965 -3.065 1.00 89.81 95 LEU A C 1
ATOM 775 O O . LEU A 1 95 ? -11.120 5.148 -3.301 1.00 89.81 95 LEU A O 1
ATOM 779 N N . SER A 1 96 ? -11.275 3.395 -1.921 1.00 86.56 96 SER A N 1
ATOM 780 C CA . SER A 1 96 ? -11.952 4.143 -0.859 1.00 86.56 96 SER A CA 1
ATOM 781 C C . SER A 1 96 ? -11.145 4.126 0.439 1.00 86.56 96 SER A C 1
ATOM 783 O O . SER A 1 96 ? -10.756 3.078 0.957 1.00 86.56 96 SER A O 1
ATOM 785 N N . GLY A 1 97 ? -10.883 5.318 0.976 1.00 83.62 97 GLY A N 1
ATOM 786 C CA . GLY A 1 97 ? -10.141 5.520 2.219 1.00 83.62 97 GLY A CA 1
ATOM 787 C C . GLY A 1 97 ? -11.007 6.242 3.244 1.00 83.62 97 GLY A C 1
ATOM 788 O O . GLY A 1 97 ? -11.204 7.447 3.143 1.00 83.62 97 GLY A O 1
ATOM 789 N N . ASN A 1 98 ? -11.541 5.513 4.229 1.00 81.81 98 ASN A N 1
ATOM 790 C CA . ASN A 1 98 ? -12.361 6.086 5.309 1.00 81.81 98 ASN A CA 1
ATOM 791 C C . ASN A 1 98 ? -11.600 6.279 6.625 1.00 81.81 98 ASN A C 1
ATOM 793 O O . ASN A 1 98 ? -12.140 6.841 7.571 1.00 81.81 98 ASN A O 1
ATOM 797 N N . CYS A 1 99 ? -10.361 5.804 6.689 1.00 85.31 99 CYS A N 1
ATOM 798 C CA . CYS A 1 99 ? -9.477 5.956 7.833 1.00 85.31 99 CYS A CA 1
ATOM 799 C C . CYS A 1 99 ? -8.043 6.164 7.352 1.00 85.31 99 CYS A C 1
ATOM 801 O O . CYS A 1 99 ? -7.709 5.803 6.218 1.00 85.31 99 CYS A O 1
ATOM 803 N N . ARG A 1 100 ? -7.199 6.721 8.227 1.00 85.94 100 ARG A N 1
ATOM 804 C CA . ARG A 1 100 ? -5.790 7.003 7.930 1.00 85.94 100 ARG A CA 1
ATOM 805 C C . ARG A 1 100 ? -5.064 5.767 7.401 1.00 85.94 100 ARG A C 1
ATOM 807 O O . ARG A 1 100 ? -4.532 5.819 6.302 1.00 85.94 100 ARG A O 1
ATOM 814 N N . THR A 1 101 ? -5.151 4.640 8.106 1.00 89.62 101 THR A N 1
ATOM 815 C CA . THR A 1 101 ? -4.478 3.387 7.729 1.00 89.62 101 THR A CA 1
ATOM 816 C C . THR A 1 101 ? -4.898 2.882 6.342 1.00 89.62 101 THR A C 1
ATOM 818 O O . THR A 1 101 ? -4.067 2.392 5.581 1.00 89.62 101 THR A O 1
ATOM 821 N N . ALA A 1 102 ? -6.174 3.039 5.961 1.00 91.81 102 ALA A N 1
ATOM 822 C CA . ALA A 1 102 ? -6.630 2.729 4.602 1.00 91.81 102 ALA A CA 1
ATOM 823 C C . ALA A 1 102 ? -6.077 3.718 3.567 1.00 91.81 102 ALA A C 1
ATOM 825 O O . ALA A 1 102 ? -5.688 3.303 2.479 1.00 91.81 102 ALA A O 1
ATOM 826 N N . GLY A 1 103 ? -6.005 5.007 3.906 1.00 91.94 103 GLY A N 1
ATOM 827 C CA . GLY A 1 103 ? -5.352 6.022 3.078 1.00 91.94 103 GLY A CA 1
ATOM 828 C C . GLY A 1 103 ? -3.863 5.736 2.860 1.00 91.94 103 GLY A C 1
ATOM 829 O O . GLY A 1 103 ? -3.389 5.798 1.728 1.00 91.94 103 GLY A O 1
ATOM 830 N N . ASP A 1 104 ? -3.143 5.339 3.908 1.00 92.62 104 ASP A N 1
ATOM 831 C CA . ASP A 1 104 ? -1.731 4.964 3.820 1.00 92.62 104 ASP A CA 1
ATOM 832 C C . ASP A 1 104 ? -1.547 3.687 2.988 1.00 92.62 104 ASP A C 1
ATOM 834 O O . ASP A 1 104 ? -0.662 3.626 2.135 1.00 92.62 104 ASP A O 1
ATOM 838 N N . TYR A 1 105 ? -2.437 2.700 3.117 1.00 94.81 105 TYR A N 1
ATOM 839 C CA . TYR A 1 105 ? -2.426 1.530 2.236 1.00 94.81 105 TYR A CA 1
ATOM 840 C C . TYR A 1 105 ? -2.678 1.896 0.758 1.00 94.81 105 TYR A C 1
ATOM 842 O O . TYR A 1 105 ? -1.996 1.387 -0.131 1.00 94.81 105 TYR A O 1
ATOM 850 N N . ILE A 1 106 ? -3.592 2.831 0.470 1.00 94.06 106 ILE A N 1
ATOM 851 C CA . ILE A 1 106 ? -3.796 3.368 -0.889 1.00 94.06 106 ILE A CA 1
ATOM 852 C C . ILE A 1 106 ? -2.529 4.061 -1.395 1.00 94.06 106 ILE A C 1
ATOM 854 O O . ILE A 1 106 ? -2.085 3.814 -2.518 1.00 94.06 106 ILE A O 1
ATOM 858 N N . ARG A 1 107 ? -1.907 4.894 -0.558 1.00 93.50 107 ARG A N 1
ATOM 859 C CA . ARG A 1 107 ? -0.643 5.560 -0.882 1.00 93.50 107 ARG A CA 1
ATOM 860 C C . ARG A 1 107 ? 0.459 4.548 -1.188 1.00 93.50 107 ARG A C 1
ATOM 862 O O . ARG A 1 107 ? 1.226 4.763 -2.124 1.00 93.50 107 ARG A O 1
ATOM 869 N N . LEU A 1 108 ? 0.518 3.445 -0.447 1.00 95.31 108 LEU A N 1
ATOM 870 C CA . LEU A 1 108 ? 1.452 2.353 -0.696 1.00 95.31 108 LEU A CA 1
ATOM 871 C C . LEU A 1 108 ? 1.233 1.712 -2.076 1.00 95.31 108 LEU A C 1
ATOM 873 O O . LEU A 1 108 ? 2.208 1.471 -2.784 1.00 95.31 108 LEU A O 1
ATOM 877 N N . LEU A 1 109 ? -0.015 1.472 -2.485 1.00 94.81 109 LEU A N 1
ATOM 878 C CA . LEU A 1 109 ? -0.337 0.915 -3.808 1.00 94.81 109 LEU A CA 1
ATOM 879 C C . LEU A 1 109 ? 0.112 1.839 -4.948 1.00 94.81 109 LEU A C 1
ATOM 881 O O . LEU A 1 109 ? 0.730 1.385 -5.910 1.00 94.81 109 LEU A O 1
ATOM 885 N N . ILE A 1 110 ? -0.143 3.141 -4.810 1.00 94.94 110 ILE A N 1
ATOM 886 C CA . ILE A 1 110 ? 0.285 4.159 -5.781 1.00 94.94 110 ILE A CA 1
ATOM 887 C C . ILE A 1 110 ? 1.818 4.247 -5.832 1.00 94.94 110 ILE A C 1
ATOM 889 O O . ILE A 1 110 ? 2.414 4.330 -6.906 1.00 94.94 110 ILE A O 1
ATOM 893 N N . LEU A 1 111 ? 2.480 4.208 -4.672 1.00 95.94 111 LEU A N 1
ATOM 894 C CA . LEU A 1 111 ? 3.940 4.241 -4.589 1.00 95.94 111 LEU A CA 1
ATOM 895 C C . LEU A 1 111 ? 4.577 2.989 -5.205 1.00 95.94 111 LEU A C 1
ATOM 897 O O . LEU A 1 111 ? 5.579 3.104 -5.909 1.00 95.94 111 LEU A O 1
ATOM 901 N N . TYR A 1 112 ? 3.986 1.814 -4.982 1.00 95.50 112 TYR A N 1
ATOM 902 C CA . TYR A 1 112 ? 4.387 0.575 -5.642 1.00 95.50 112 TYR A CA 1
ATOM 903 C C . TYR A 1 112 ? 4.347 0.734 -7.164 1.00 95.50 112 TYR A C 1
ATOM 905 O O . TYR A 1 112 ? 5.352 0.493 -7.828 1.00 95.50 112 TYR A O 1
ATOM 913 N N . ASP A 1 113 ? 3.230 1.202 -7.714 1.00 95.94 113 ASP A N 1
ATOM 914 C CA . ASP A 1 113 ? 3.065 1.363 -9.159 1.00 95.94 113 ASP A CA 1
ATOM 915 C C . ASP A 1 113 ? 4.078 2.351 -9.754 1.00 95.94 113 ASP A C 1
ATOM 917 O O . ASP A 1 113 ? 4.743 2.059 -10.753 1.00 95.94 113 ASP A O 1
ATOM 921 N N . LYS A 1 114 ? 4.307 3.472 -9.060 1.00 95.50 114 LYS A N 1
ATOM 922 C CA . LYS A 1 114 ? 5.362 4.432 -9.402 1.00 95.50 114 LYS A CA 1
ATOM 923 C C . LYS A 1 114 ? 6.748 3.783 -9.426 1.00 95.50 114 LYS A C 1
ATOM 925 O O . LYS A 1 114 ? 7.505 4.019 -10.366 1.00 95.50 114 LYS A O 1
ATOM 930 N N . ILE A 1 115 ? 7.092 2.974 -8.427 1.00 96.12 115 ILE A N 1
ATOM 931 C CA . ILE A 1 115 ? 8.400 2.310 -8.339 1.00 96.12 115 ILE A CA 1
ATOM 932 C C . ILE A 1 115 ? 8.579 1.277 -9.444 1.00 96.12 115 ILE A C 1
ATOM 934 O O . ILE A 1 115 ? 9.631 1.246 -10.078 1.00 96.12 115 ILE A O 1
ATOM 938 N N . ILE A 1 116 ? 7.567 0.451 -9.712 1.00 96.38 116 ILE A N 1
ATOM 939 C CA . ILE A 1 116 ? 7.629 -0.540 -10.792 1.00 96.38 116 ILE A CA 1
ATOM 940 C C . ILE A 1 116 ? 7.812 0.162 -12.140 1.00 96.38 116 ILE A C 1
ATOM 942 O O . ILE A 1 116 ? 8.618 -0.282 -12.962 1.00 96.38 116 ILE A O 1
ATOM 946 N N . ASN A 1 117 ? 7.133 1.293 -12.342 1.00 96.19 117 ASN A N 1
ATOM 947 C CA . ASN A 1 117 ? 7.334 2.124 -13.518 1.00 96.19 117 ASN A CA 1
ATOM 948 C C . ASN A 1 117 ? 8.766 2.681 -13.589 1.00 96.19 117 ASN A C 1
ATOM 950 O O . ASN A 1 117 ? 9.428 2.528 -14.611 1.00 96.19 117 ASN A O 1
ATOM 954 N N . GLN A 1 118 ? 9.290 3.251 -12.500 1.00 95.88 118 GLN A N 1
ATOM 955 C CA . GLN A 1 118 ? 10.668 3.753 -12.447 1.00 95.88 118 GLN A CA 1
ATOM 956 C C . GLN A 1 118 ? 11.699 2.653 -12.727 1.00 95.88 118 GLN A C 1
ATOM 958 O O . GLN A 1 118 ? 12.612 2.8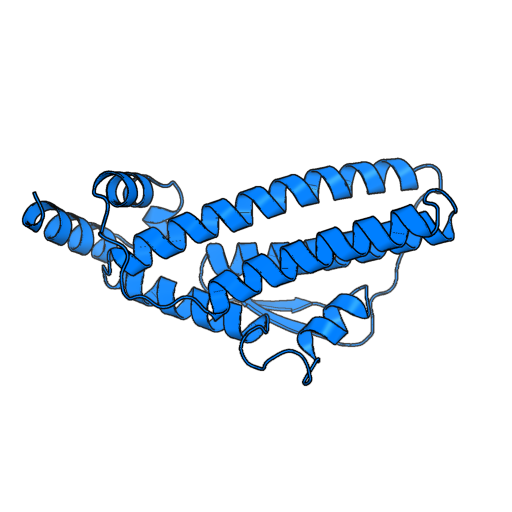72 -13.516 1.00 95.88 118 GLN A O 1
ATOM 963 N N . LEU A 1 119 ? 11.535 1.459 -12.151 1.00 96.56 119 LEU A N 1
ATOM 964 C CA . LEU A 1 119 ? 12.388 0.298 -12.418 1.00 96.56 119 LEU A CA 1
ATOM 965 C C . LEU A 1 119 ? 12.369 -0.087 -13.898 1.00 96.56 119 LEU A C 1
ATOM 967 O O . LEU A 1 119 ? 13.419 -0.353 -14.482 1.00 96.56 119 LEU A O 1
ATOM 971 N N . LYS A 1 120 ? 11.183 -0.101 -14.515 1.00 95.25 120 LYS A N 1
ATOM 972 C CA . LYS A 1 120 ? 11.033 -0.389 -15.944 1.00 95.25 120 LYS A CA 1
ATOM 973 C C . LYS A 1 120 ? 11.748 0.663 -16.789 1.00 95.25 120 LYS A C 1
ATOM 975 O O . LYS A 1 120 ? 12.454 0.302 -17.724 1.00 95.25 120 LYS A O 1
ATOM 980 N N . THR A 1 121 ? 11.608 1.938 -16.444 1.00 95.31 121 THR A N 1
ATOM 981 C CA . THR A 1 121 ? 12.304 3.034 -17.124 1.00 95.31 121 THR A CA 1
ATOM 982 C C . THR A 1 121 ? 13.818 2.897 -16.977 1.00 95.31 121 THR A C 1
ATOM 984 O O . THR A 1 121 ? 14.524 2.913 -17.978 1.00 95.31 121 THR A O 1
ATOM 987 N N . LEU A 1 122 ? 14.327 2.664 -15.764 1.00 95.81 122 LEU A N 1
ATOM 988 C CA . LEU A 1 122 ? 15.756 2.441 -15.520 1.00 95.81 122 LEU A CA 1
ATOM 989 C C . LEU A 1 122 ? 16.313 1.271 -16.348 1.00 95.81 122 LEU A C 1
ATOM 991 O O . LEU A 1 122 ? 17.431 1.352 -16.852 1.00 95.81 122 LEU A O 1
ATOM 995 N N . TYR A 1 123 ? 15.533 0.200 -16.510 1.00 96.19 123 TYR A N 1
ATOM 996 C CA . TYR A 1 123 ? 15.892 -0.931 -17.363 1.00 96.19 123 TYR A CA 1
ATOM 997 C C . TYR A 1 123 ? 15.919 -0.559 -18.855 1.00 96.19 123 TYR A C 1
ATOM 999 O O . TYR A 1 123 ? 16.871 -0.901 -19.552 1.00 96.19 123 TYR A O 1
ATOM 1007 N N . ILE A 1 124 ? 14.917 0.181 -19.347 1.00 94.62 124 ILE A N 1
ATOM 1008 C CA . ILE A 1 124 ? 14.851 0.644 -20.747 1.00 94.62 124 ILE A CA 1
ATOM 1009 C C . ILE A 1 124 ? 16.046 1.539 -21.096 1.00 94.62 124 ILE A C 1
ATOM 1011 O O . ILE A 1 124 ? 16.625 1.393 -22.169 1.00 94.62 124 ILE A O 1
ATOM 1015 N N . PHE A 1 125 ? 16.446 2.423 -20.182 1.00 94.31 125 PHE A N 1
ATOM 1016 C CA . PHE A 1 125 ? 17.614 3.293 -20.346 1.00 94.31 125 PHE A CA 1
ATOM 1017 C C . PHE A 1 125 ? 18.951 2.598 -20.027 1.00 94.31 125 PHE A C 1
ATOM 1019 O O . PHE A 1 125 ? 19.978 3.265 -19.945 1.00 94.31 125 PHE A O 1
ATOM 1026 N N . ALA A 1 126 ? 18.954 1.270 -19.850 1.00 93.62 126 ALA A N 1
ATOM 1027 C CA . ALA A 1 126 ? 20.138 0.455 -19.567 1.00 93.62 126 ALA A CA 1
ATOM 1028 C C . ALA A 1 126 ? 20.939 0.880 -18.316 1.00 93.62 126 ALA A C 1
ATOM 1030 O O . ALA A 1 126 ? 22.119 0.562 -18.191 1.00 93.62 126 ALA A O 1
ATOM 1031 N N . ILE A 1 127 ? 20.294 1.567 -17.367 1.00 94.12 127 ILE A N 1
ATOM 1032 C CA . ILE A 1 127 ? 20.878 1.930 -16.064 1.00 94.12 127 ILE A CA 1
ATOM 1033 C C . ILE A 1 127 ? 20.859 0.718 -15.129 1.00 94.12 127 ILE A C 1
ATOM 1035 O O . ILE A 1 127 ? 21.778 0.517 -14.339 1.00 94.12 127 ILE A O 1
ATOM 1039 N N . LEU A 1 128 ? 19.801 -0.094 -15.218 1.00 94.62 128 LEU A N 1
ATOM 1040 C CA . LEU A 1 128 ? 19.701 -1.380 -14.535 1.00 94.62 128 LEU A CA 1
ATOM 1041 C C . LEU A 1 128 ? 19.895 -2.518 -15.529 1.00 94.62 128 LEU A C 1
ATOM 1043 O O . LEU A 1 128 ? 19.257 -2.550 -16.582 1.00 94.62 128 LEU A O 1
ATOM 1047 N N . ASP A 1 129 ? 20.712 -3.499 -15.155 1.00 96.50 129 ASP A N 1
ATOM 1048 C CA . ASP A 1 129 ? 20.772 -4.759 -15.880 1.00 96.50 129 ASP A CA 1
ATOM 1049 C C . ASP A 1 129 ? 19.490 -5.588 -15.671 1.00 96.50 129 ASP A C 1
ATOM 1051 O O . ASP A 1 129 ? 18.676 -5.348 -14.770 1.00 96.50 129 ASP A O 1
ATOM 1055 N N . ARG A 1 130 ? 19.316 -6.605 -16.520 1.00 96.56 130 ARG A N 1
ATOM 1056 C CA . ARG A 1 130 ? 18.134 -7.471 -16.507 1.00 96.56 130 ARG A CA 1
ATOM 1057 C C . ARG A 1 130 ? 17.936 -8.171 -15.158 1.00 96.56 130 ARG A C 1
ATOM 1059 O O . ARG A 1 130 ? 16.804 -8.241 -14.685 1.00 96.56 130 ARG A O 1
ATOM 1066 N N . ALA A 1 131 ? 18.992 -8.720 -14.562 1.00 96.75 131 ALA A N 1
ATOM 1067 C CA . ALA A 1 131 ? 18.889 -9.470 -13.314 1.00 96.75 131 ALA A CA 1
ATOM 1068 C C . ALA A 1 131 ? 18.485 -8.542 -12.160 1.00 96.75 131 ALA A C 1
ATOM 1070 O O . ALA A 1 131 ? 17.519 -8.832 -11.449 1.00 96.75 131 ALA A O 1
ATOM 1071 N N . SER A 1 132 ? 19.142 -7.386 -12.058 1.00 96.12 132 SER A N 1
ATOM 1072 C CA . SER A 1 132 ? 18.839 -6.337 -11.085 1.00 96.12 132 SER A CA 1
ATOM 1073 C C . SER A 1 132 ? 17.404 -5.826 -11.217 1.00 96.12 132 SER A C 1
ATOM 1075 O O . SER A 1 132 ? 16.705 -5.694 -10.210 1.00 96.12 132 SER A O 1
ATOM 1077 N N . TYR A 1 133 ? 16.925 -5.595 -12.444 1.00 95.94 133 TYR A N 1
ATOM 1078 C CA . TYR A 1 133 ? 15.542 -5.186 -12.706 1.00 95.94 133 TYR A CA 1
ATOM 1079 C C . TYR A 1 133 ? 14.526 -6.199 -12.157 1.00 95.94 133 TYR A C 1
ATOM 1081 O O . TYR A 1 133 ? 13.664 -5.841 -11.348 1.00 95.94 133 TYR A O 1
ATOM 1089 N N . TYR A 1 134 ? 14.639 -7.473 -12.547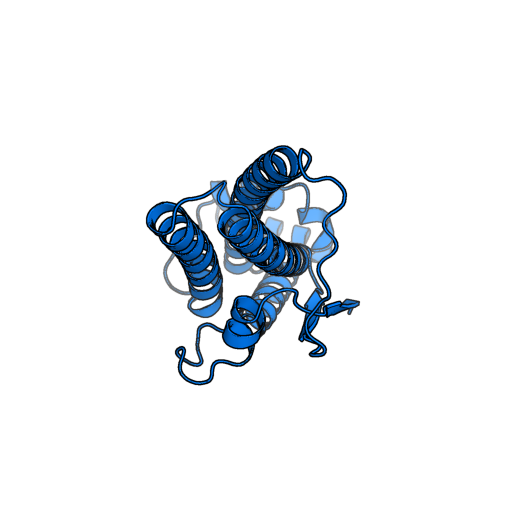 1.00 95.50 134 TYR A N 1
ATOM 1090 C CA . TYR A 1 134 ? 13.694 -8.5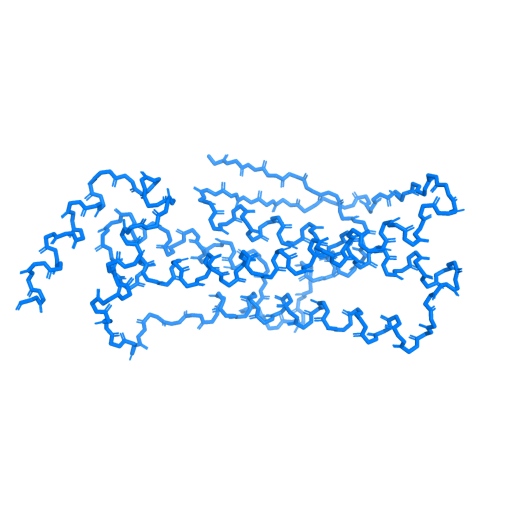03 -12.104 1.00 95.50 134 TYR A CA 1
ATOM 1091 C C . TYR A 1 134 ? 13.785 -8.770 -10.600 1.00 95.50 134 TYR A C 1
ATOM 1093 O O . TYR A 1 134 ? 12.756 -8.985 -9.957 1.00 95.50 134 TYR A O 1
ATOM 1101 N N . GLN A 1 135 ? 14.986 -8.722 -10.017 1.00 96.19 135 GLN A N 1
ATOM 1102 C CA . GLN A 1 135 ? 15.174 -8.890 -8.579 1.00 96.19 135 GLN A CA 1
ATOM 1103 C C . GLN A 1 135 ? 14.463 -7.785 -7.792 1.00 96.19 135 GLN A C 1
ATOM 1105 O O . GLN A 1 135 ? 13.701 -8.081 -6.870 1.00 96.19 135 GLN A O 1
ATOM 1110 N N . GLN A 1 136 ? 14.664 -6.521 -8.167 1.00 95.31 136 GLN A N 1
ATOM 1111 C CA . GLN A 1 136 ? 14.036 -5.392 -7.481 1.00 95.31 136 GLN A CA 1
ATOM 1112 C C . GLN A 1 136 ? 12.516 -5.390 -7.666 1.00 95.31 136 GLN A C 1
ATOM 1114 O O . GLN A 1 136 ? 11.784 -5.237 -6.689 1.00 95.31 136 GLN A O 1
ATOM 1119 N N . MET A 1 137 ? 12.032 -5.672 -8.880 1.00 94.12 137 MET A N 1
ATOM 1120 C CA . MET A 1 137 ? 10.600 -5.808 -9.158 1.00 94.12 137 MET A CA 1
ATOM 1121 C C . MET A 1 137 ? 9.954 -6.903 -8.292 1.00 94.12 137 MET A C 1
ATOM 1123 O O . MET A 1 137 ? 8.882 -6.699 -7.715 1.00 94.12 137 MET A O 1
ATOM 1127 N N . ASN A 1 138 ? 10.619 -8.056 -8.157 1.00 93.25 138 ASN A N 1
ATOM 1128 C CA . ASN A 1 138 ? 1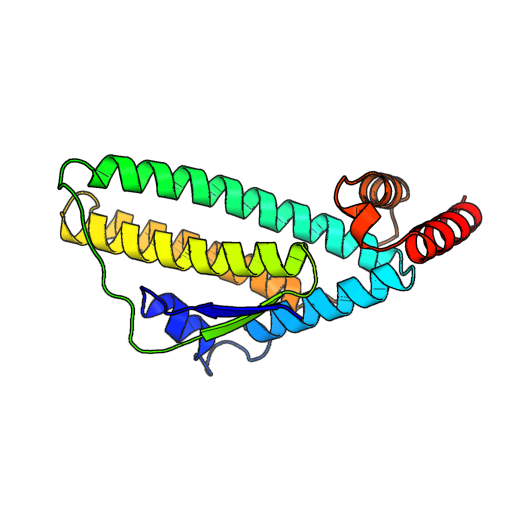0.150 -9.162 -7.324 1.00 93.25 138 ASN A CA 1
ATOM 1129 C C . ASN A 1 138 ? 10.136 -8.787 -5.835 1.00 93.25 138 ASN A C 1
ATOM 1131 O O . ASN A 1 138 ? 9.178 -9.101 -5.134 1.00 93.25 138 ASN A O 1
ATOM 1135 N N . ASN A 1 139 ? 11.158 -8.078 -5.350 1.00 93.25 139 ASN A N 1
ATOM 1136 C CA . ASN A 1 139 ? 11.223 -7.629 -3.959 1.00 93.25 139 ASN A CA 1
ATOM 1137 C C . ASN A 1 139 ? 10.076 -6.667 -3.615 1.00 93.25 139 ASN A C 1
ATOM 1139 O O . ASN A 1 139 ? 9.384 -6.880 -2.619 1.00 93.25 139 ASN A O 1
ATOM 1143 N N . CYS A 1 140 ? 9.818 -5.665 -4.463 1.00 91.56 140 CYS A N 1
ATOM 1144 C CA . CYS A 1 140 ? 8.692 -4.742 -4.288 1.00 91.56 140 CYS A CA 1
ATOM 1145 C C . CYS A 1 140 ? 7.346 -5.481 -4.312 1.00 91.56 140 CYS A C 1
ATOM 1147 O O . CYS A 1 140 ? 6.482 -5.238 -3.472 1.00 91.56 140 CYS A O 1
ATOM 1149 N N . THR A 1 141 ? 7.186 -6.430 -5.237 1.00 90.69 141 THR A N 1
ATOM 1150 C CA . THR A 1 141 ? 5.950 -7.216 -5.376 1.00 90.69 141 THR A CA 1
ATOM 1151 C C . THR A 1 141 ? 5.721 -8.113 -4.159 1.00 90.69 141 THR A C 1
ATOM 1153 O O . THR A 1 141 ? 4.629 -8.124 -3.596 1.00 90.69 141 THR A O 1
ATOM 1156 N N . LYS A 1 142 ? 6.760 -8.794 -3.659 1.00 90.81 142 LYS A N 1
ATOM 1157 C CA . LYS A 1 142 ? 6.688 -9.593 -2.424 1.00 90.81 142 LYS A CA 1
ATOM 1158 C C . LYS A 1 142 ? 6.321 -8.757 -1.201 1.00 90.81 142 LYS A C 1
ATOM 1160 O O . LYS A 1 142 ? 5.518 -9.214 -0.393 1.00 90.81 142 LYS A O 1
ATOM 1165 N N . LEU A 1 143 ? 6.883 -7.553 -1.064 1.00 91.62 143 LEU A N 1
ATOM 1166 C CA . LEU A 1 143 ? 6.534 -6.631 0.021 1.00 91.62 143 LEU A CA 1
ATOM 1167 C C . LEU A 1 143 ? 5.044 -6.280 -0.007 1.00 91.62 143 LEU A C 1
ATOM 1169 O O . LEU A 1 143 ? 4.376 -6.399 1.022 1.00 91.62 143 LEU A O 1
ATOM 1173 N N . LEU A 1 144 ? 4.519 -5.927 -1.185 1.00 91.19 144 LEU A N 1
ATOM 1174 C CA . LEU A 1 144 ? 3.105 -5.603 -1.361 1.00 91.19 144 LEU A CA 1
ATOM 1175 C C . LEU A 1 144 ? 2.195 -6.802 -1.058 1.00 91.19 144 LEU A C 1
ATOM 1177 O O . LEU A 1 144 ? 1.209 -6.664 -0.329 1.00 91.19 144 LEU A O 1
ATOM 1181 N N . HIS A 1 145 ? 2.538 -7.989 -1.564 1.00 89.56 145 HIS A N 1
ATOM 1182 C CA . HIS A 1 145 ? 1.793 -9.212 -1.265 1.00 89.56 145 HIS A CA 1
ATOM 1183 C C . HIS A 1 145 ? 1.816 -9.549 0.222 1.00 89.56 145 HIS A C 1
ATOM 1185 O O . HIS A 1 145 ? 0.785 -9.934 0.766 1.00 89.56 145 HIS A O 1
ATOM 1191 N N . ARG A 1 146 ? 2.966 -9.394 0.888 1.00 90.19 146 ARG A N 1
ATOM 1192 C CA . ARG A 1 146 ? 3.107 -9.687 2.315 1.00 90.19 146 ARG A CA 1
ATOM 1193 C C . ARG A 1 146 ? 2.161 -8.823 3.137 1.00 90.19 146 ARG A C 1
ATOM 1195 O O . ARG A 1 146 ? 1.355 -9.377 3.869 1.00 90.19 146 ARG A O 1
ATOM 1202 N N . ILE A 1 147 ? 2.208 -7.498 2.982 1.00 91.44 147 ILE A N 1
ATOM 1203 C CA . ILE A 1 147 ? 1.354 -6.603 3.778 1.00 91.44 147 ILE A CA 1
ATOM 1204 C C . ILE A 1 147 ? -0.132 -6.792 3.451 1.00 91.44 147 ILE A C 1
ATOM 1206 O O . ILE A 1 147 ? -0.963 -6.869 4.354 1.00 91.44 147 ILE A O 1
ATOM 1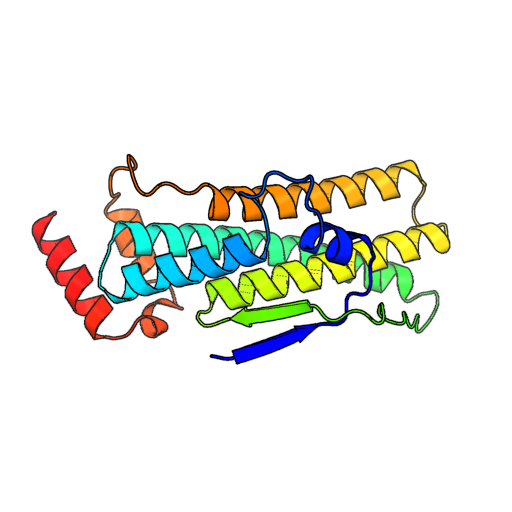210 N N . THR A 1 148 ? -0.469 -6.974 2.170 1.00 91.62 148 THR A N 1
ATOM 1211 C CA . THR A 1 148 ? -1.850 -7.257 1.748 1.00 91.62 148 THR A CA 1
ATOM 1212 C C . THR A 1 148 ? -2.340 -8.571 2.350 1.00 91.62 148 THR A C 1
ATOM 1214 O O . THR A 1 148 ? -3.457 -8.642 2.857 1.00 91.62 148 THR A O 1
ATOM 1217 N N . GLY A 1 149 ? -1.496 -9.602 2.337 1.00 89.94 149 GLY A N 1
ATOM 1218 C CA . GLY A 1 149 ? -1.768 -10.904 2.929 1.00 89.94 149 GLY A CA 1
ATOM 1219 C C . GLY A 1 149 ? -1.933 -10.836 4.445 1.00 89.94 149 GLY A C 1
ATOM 1220 O O . GLY A 1 149 ? -2.881 -11.431 4.952 1.00 89.94 149 GLY A O 1
ATOM 1221 N N . THR A 1 150 ? -1.081 -10.088 5.153 1.00 89.69 150 THR A N 1
ATOM 1222 C CA . THR A 1 150 ? -1.191 -9.852 6.603 1.00 89.69 150 THR A CA 1
ATOM 1223 C C . THR A 1 150 ? -2.555 -9.265 6.951 1.00 89.69 150 THR A C 1
ATOM 1225 O O . THR A 1 150 ? -3.271 -9.814 7.787 1.00 89.69 150 THR A O 1
ATOM 1228 N N . ILE A 1 151 ? -2.969 -8.210 6.246 1.00 91.94 151 ILE A N 1
ATOM 1229 C CA . ILE A 1 151 ? -4.279 -7.586 6.451 1.00 91.94 151 ILE A CA 1
ATOM 1230 C C . ILE A 1 151 ? -5.391 -8.593 6.121 1.00 91.94 151 ILE A C 1
ATOM 1232 O O . ILE A 1 151 ? -6.278 -8.863 6.937 1.00 91.94 151 ILE A O 1
ATOM 1236 N N . CYS A 1 152 ? -5.340 -9.204 4.934 1.00 89.00 152 CYS A N 1
ATOM 1237 C CA . CYS A 1 152 ? -6.416 -10.054 4.435 1.00 89.00 152 CYS A CA 1
ATOM 1238 C C . CYS A 1 152 ? -6.586 -11.376 5.189 1.00 89.00 152 CYS A C 1
ATOM 1240 O O . CYS A 1 152 ? -7.698 -11.901 5.223 1.00 89.00 152 CYS A O 1
ATOM 1242 N N . HIS A 1 153 ? -5.555 -11.899 5.846 1.00 84.81 153 HIS A N 1
ATOM 1243 C CA . HIS A 1 153 ? -5.630 -13.153 6.605 1.00 84.81 153 HIS A CA 1
ATOM 1244 C C . HIS A 1 153 ? -5.657 -12.962 8.112 1.00 84.81 153 HIS A C 1
ATOM 1246 O O . HIS A 1 153 ? -5.753 -13.950 8.836 1.00 84.81 153 HIS A O 1
ATOM 1252 N N . TYR A 1 154 ? -5.641 -11.717 8.582 1.00 81.44 154 TYR A N 1
ATOM 1253 C CA . TYR A 1 154 ? -5.815 -11.438 9.994 1.00 81.44 154 TYR A CA 1
ATOM 1254 C C . TYR A 1 154 ? -7.057 -12.123 10.555 1.00 81.44 154 TYR A C 1
ATOM 1256 O O . TYR A 1 154 ? -8.169 -11.976 10.017 1.00 81.44 154 TYR A O 1
ATOM 1264 N N . LYS A 1 155 ? -6.815 -12.872 11.628 1.00 75.69 155 LYS A N 1
ATOM 1265 C CA . LYS A 1 155 ? -7.811 -13.489 12.487 1.00 75.69 155 LYS A CA 1
ATOM 1266 C C . LYS A 1 155 ? -7.671 -12.839 13.865 1.00 75.69 155 LYS A C 1
ATOM 1268 O O . LYS A 1 155 ? -6.548 -12.743 14.347 1.00 75.69 155 LYS A O 1
ATOM 1273 N N . PRO A 1 156 ? -8.776 -12.397 14.475 1.00 63.47 156 PRO A N 1
ATOM 1274 C CA . PRO A 1 156 ? -8.749 -11.708 15.763 1.00 63.47 156 PRO A CA 1
ATOM 1275 C C . PRO A 1 156 ? -8.370 -12.605 16.954 1.00 63.47 156 PRO A C 1
ATOM 1277 O O . PRO A 1 156 ? -8.190 -12.089 18.051 1.00 63.47 156 PRO A O 1
ATOM 1280 N N . ASP A 1 157 ? -8.232 -13.917 16.758 1.00 55.47 157 ASP A N 1
ATOM 1281 C CA . ASP A 1 157 ? -8.165 -14.872 17.861 1.00 55.47 157 ASP A CA 1
ATOM 1282 C C . ASP A 1 157 ? -6.724 -15.347 18.121 1.00 55.47 157 ASP A C 1
ATOM 1284 O O . ASP A 1 157 ? -6.107 -15.946 17.235 1.00 55.47 157 ASP A O 1
ATOM 1288 N N . ASN A 1 158 ? -6.253 -15.105 19.356 1.00 51.78 158 ASN A N 1
ATOM 1289 C CA . ASN A 1 158 ? -5.148 -15.749 20.106 1.00 51.78 158 ASN A CA 1
ATOM 1290 C C . ASN A 1 158 ? -3.970 -14.870 20.561 1.00 51.78 158 ASN A C 1
ATOM 1292 O O . ASN A 1 158 ? -3.117 -15.386 21.280 1.00 51.78 158 ASN A O 1
ATOM 1296 N N . GLU A 1 159 ? -3.894 -13.580 20.228 1.00 57.47 159 GLU A N 1
ATOM 1297 C CA . GLU A 1 159 ? -2.859 -12.731 20.841 1.00 57.47 159 GLU A CA 1
ATOM 1298 C C . GLU A 1 159 ? -3.337 -12.176 22.185 1.00 57.47 159 GLU A C 1
ATOM 1300 O O . GLU A 1 159 ? -4.327 -11.443 22.252 1.00 57.47 159 GLU A O 1
ATOM 1305 N N . GLU A 1 160 ? -2.629 -12.532 23.261 1.00 62.75 160 GLU A N 1
ATOM 1306 C CA . GLU A 1 160 ? -2.809 -11.908 24.570 1.00 62.75 160 GLU A CA 1
ATOM 1307 C C . GLU A 1 160 ? -2.629 -10.390 24.452 1.00 62.75 160 GLU A C 1
ATOM 1309 O O . GLU A 1 160 ? -1.659 -9.890 23.873 1.00 62.75 160 GLU A O 1
ATOM 1314 N N . LEU A 1 161 ? -3.582 -9.642 25.007 1.00 69.25 161 LEU A N 1
ATOM 1315 C CA . LEU A 1 161 ? -3.511 -8.188 25.054 1.00 69.25 161 LEU A CA 1
ATOM 1316 C C . LEU A 1 161 ? -2.349 -7.755 25.949 1.00 69.25 161 LEU A C 1
ATOM 1318 O O . LEU A 1 161 ? -2.419 -7.847 27.173 1.00 69.25 161 LEU A O 1
ATOM 1322 N N . ASN A 1 162 ? -1.294 -7.226 25.336 1.00 74.50 162 ASN A N 1
ATOM 1323 C CA . ASN A 1 162 ? -0.201 -6.596 26.062 1.00 74.50 162 ASN A CA 1
ATOM 1324 C C . ASN A 1 162 ? -0.603 -5.166 26.476 1.00 74.50 162 ASN A C 1
ATOM 1326 O O . ASN A 1 162 ? -0.833 -4.305 25.622 1.00 74.50 162 ASN A O 1
ATOM 1330 N N . HIS A 1 163 ? -0.644 -4.904 27.786 1.00 74.00 163 HIS A N 1
ATOM 1331 C CA . HIS A 1 163 ? -0.956 -3.591 28.363 1.00 74.00 163 HIS A CA 1
ATOM 1332 C C . HIS A 1 163 ? -0.078 -2.455 27.818 1.00 74.00 163 HIS A C 1
ATOM 1334 O O . HIS A 1 163 ? -0.578 -1.351 27.596 1.00 74.00 163 HIS A O 1
ATOM 1340 N N . GLU A 1 164 ? 1.206 -2.709 27.557 1.00 79.31 164 GLU A N 1
ATOM 1341 C CA . GLU A 1 164 ? 2.108 -1.711 26.974 1.00 79.31 164 GLU A CA 1
ATOM 1342 C C . GLU A 1 164 ? 1.712 -1.376 25.538 1.00 79.31 164 GLU A C 1
ATOM 1344 O O . GLU A 1 164 ? 1.627 -0.199 25.195 1.00 79.31 164 GLU A O 1
ATOM 1349 N N . LYS A 1 165 ? 1.365 -2.381 24.721 1.00 77.81 165 LYS A N 1
ATOM 1350 C CA . LYS A 1 165 ? 0.907 -2.155 23.341 1.00 77.81 165 LYS A CA 1
ATOM 1351 C C . LYS A 1 165 ? -0.364 -1.315 23.294 1.00 77.81 165 LYS A C 1
ATOM 1353 O O . LYS A 1 165 ? -0.478 -0.429 22.451 1.00 77.81 165 LYS A O 1
ATOM 1358 N N . ILE A 1 166 ? -1.314 -1.560 24.200 1.00 78.06 166 ILE A N 1
ATOM 1359 C CA . ILE A 1 166 ? -2.534 -0.747 24.259 1.00 78.06 166 ILE A CA 1
ATOM 1360 C C . ILE A 1 166 ? -2.184 0.693 24.659 1.00 78.06 166 ILE A C 1
ATOM 1362 O O . ILE A 1 166 ? -2.664 1.628 24.020 1.00 78.06 166 ILE A O 1
ATOM 1366 N N . LYS A 1 167 ? -1.315 0.894 25.662 1.00 79.81 167 LYS A N 1
ATOM 1367 C CA . LYS A 1 167 ? -0.857 2.235 26.068 1.00 79.81 167 LYS A CA 1
ATOM 1368 C C . LYS A 1 167 ? -0.158 2.966 24.912 1.00 79.81 167 LYS A C 1
ATOM 1370 O O . LYS A 1 167 ? -0.477 4.128 24.669 1.00 79.81 167 LYS A O 1
ATOM 1375 N N . SER A 1 168 ? 0.706 2.286 24.155 1.00 83.06 168 SER A N 1
ATOM 1376 C CA . SER A 1 168 ? 1.344 2.826 22.945 1.00 83.06 168 SER A CA 1
ATOM 1377 C C . SER A 1 168 ? 0.339 3.171 21.844 1.00 83.06 168 SER A C 1
ATOM 1379 O O . SER A 1 168 ? 0.467 4.207 21.195 1.00 83.06 168 SER A O 1
ATOM 1381 N N . ALA A 1 169 ? -0.688 2.344 21.642 1.00 79.88 169 ALA A N 1
ATOM 1382 C CA . ALA A 1 169 ? -1.724 2.619 20.651 1.00 79.88 169 ALA A CA 1
ATOM 1383 C C . ALA A 1 169 ? -2.613 3.814 21.047 1.00 79.88 169 ALA A C 1
ATOM 1385 O O . ALA A 1 169 ? -3.000 4.602 20.188 1.00 79.88 169 ALA A O 1
ATOM 1386 N N . LEU A 1 170 ? -2.900 3.987 22.343 1.00 77.69 170 LEU A N 1
ATOM 1387 C CA . LEU A 1 170 ? -3.654 5.132 22.874 1.00 77.69 170 LEU A CA 1
ATOM 1388 C C . LEU A 1 170 ? -2.877 6.455 22.813 1.00 77.69 170 LEU A C 1
ATOM 1390 O O . LEU A 1 170 ? -3.492 7.519 22.723 1.00 77.69 170 LEU A O 1
ATOM 1394 N N . SER A 1 171 ? -1.546 6.405 22.903 1.00 79.75 171 SER A N 1
ATOM 1395 C CA . SER A 1 171 ? -0.680 7.588 22.836 1.00 79.75 171 SER A CA 1
ATOM 1396 C C . SER A 1 171 ? -0.279 7.973 21.412 1.00 79.75 171 SER A C 1
ATOM 1398 O O . SER A 1 171 ? 0.320 9.030 21.214 1.00 79.75 171 SER A O 1
ATOM 1400 N N . ALA A 1 172 ? -0.611 7.148 20.417 1.00 77.69 172 ALA A N 1
ATOM 1401 C CA . ALA A 1 172 ? -0.260 7.403 19.032 1.00 77.69 172 ALA A CA 1
ATOM 1402 C C . ALA A 1 172 ? -0.934 8.682 18.502 1.00 77.69 172 ALA A C 1
ATOM 1404 O O . ALA A 1 172 ? -2.118 8.924 18.737 1.00 77.69 172 ALA A O 1
ATOM 1405 N N . GLU A 1 173 ? -0.201 9.490 17.730 1.00 72.69 173 GLU A N 1
ATOM 1406 C CA . GLU A 1 173 ? -0.666 10.805 17.247 1.00 72.69 173 GLU A CA 1
ATOM 1407 C C . GLU A 1 173 ? -1.970 10.753 16.433 1.00 72.69 173 GLU A C 1
ATOM 1409 O O . GLU A 1 173 ? -2.713 11.731 16.377 1.00 72.69 173 GLU A O 1
ATOM 1414 N N . TRP A 1 174 ? -2.275 9.614 15.810 1.00 68.38 174 TRP A N 1
ATOM 1415 C CA . TRP A 1 174 ? -3.496 9.403 15.030 1.00 68.38 174 TRP A CA 1
ATOM 1416 C C . TRP A 1 174 ? -4.707 9.001 15.869 1.00 68.38 174 TRP A C 1
ATOM 1418 O O . TRP A 1 174 ? -5.838 9.085 15.383 1.00 68.38 174 TRP A O 1
ATOM 1428 N N . PHE A 1 175 ? -4.506 8.595 17.121 1.00 65.25 175 PHE A N 1
ATOM 1429 C CA . PHE A 1 175 ? -5.562 8.130 18.011 1.00 65.25 175 PHE A CA 1
ATOM 1430 C C . PHE A 1 175 ? -6.736 9.122 18.187 1.00 65.25 175 PHE A C 1
ATOM 1432 O O . PHE A 1 175 ? -7.884 8.671 18.191 1.00 65.25 175 PHE A O 1
ATOM 1439 N N . PRO A 1 176 ? -6.540 10.461 18.231 1.00 62.91 176 PRO A N 1
ATOM 1440 C CA . PRO A 1 176 ? -7.647 11.423 18.294 1.00 62.91 176 PRO A CA 1
ATOM 1441 C C . PRO A 1 176 ? -8.667 11.289 17.150 1.00 62.91 176 PRO A C 1
ATOM 1443 O O . PRO A 1 176 ? -9.830 11.653 17.325 1.00 62.91 176 PRO A O 1
ATOM 1446 N N . SER A 1 177 ? -8.271 10.718 16.005 1.00 68.19 177 SER A N 1
ATOM 1447 C CA . SER A 1 177 ? -9.167 10.462 14.868 1.00 68.19 177 SER A CA 1
ATOM 1448 C C . SER A 1 177 ? -10.169 9.320 15.100 1.00 68.19 177 SER A C 1
ATOM 1450 O O . SER A 1 177 ? -11.134 9.198 14.348 1.00 68.19 177 SER A O 1
ATOM 1452 N N . LEU A 1 178 ? -9.985 8.493 16.138 1.00 68.00 178 LEU A N 1
ATOM 1453 C CA . LEU A 1 178 ? -10.946 7.456 16.541 1.00 68.00 178 LEU A CA 1
ATOM 1454 C C . LEU A 1 178 ? -12.128 8.018 17.353 1.00 68.00 178 LEU A C 1
ATOM 1456 O O . LEU A 1 178 ? -13.140 7.335 17.500 1.00 68.00 178 LEU A O 1
ATOM 1460 N N . GLY A 1 179 ? -12.029 9.263 17.833 1.00 68.62 179 GLY A N 1
ATOM 1461 C CA . GLY A 1 179 ? -13.070 9.955 18.595 1.00 68.62 179 GLY A CA 1
ATOM 1462 C C . GLY A 1 179 ? -12.962 9.786 20.118 1.00 68.62 179 GLY A C 1
ATOM 1463 O O . GLY A 1 179 ? -12.456 8.790 20.634 1.00 68.62 179 GLY A O 1
ATOM 1464 N N . GLN A 1 180 ? -13.467 10.777 20.864 1.00 71.06 180 GLN A N 1
ATOM 1465 C CA . GLN A 1 180 ? -13.401 10.804 22.337 1.00 71.06 180 GLN A CA 1
ATOM 1466 C C . GLN A 1 180 ? -14.176 9.658 23.010 1.00 71.06 180 GLN A C 1
ATOM 1468 O O . GLN A 1 180 ? -13.762 9.174 24.061 1.00 71.06 180 GLN A O 1
ATOM 1473 N N . SER A 1 181 ? -15.267 9.187 22.402 1.00 69.62 181 SER A N 1
ATOM 1474 C CA . SER A 1 181 ? -16.067 8.069 22.923 1.00 69.62 181 SER A CA 1
ATOM 1475 C C . SER A 1 181 ? -15.320 6.731 22.874 1.00 69.62 181 SER A C 1
ATOM 1477 O O . SER A 1 181 ? -15.436 5.924 23.800 1.00 69.62 181 SER A O 1
ATOM 1479 N N . ALA A 1 182 ? -14.515 6.510 21.829 1.00 70.19 182 ALA A N 1
ATOM 1480 C CA . ALA A 1 182 ? -13.651 5.339 21.705 1.00 70.19 182 ALA A CA 1
ATOM 1481 C C . ALA A 1 182 ? -12.581 5.346 22.803 1.00 70.19 182 ALA A C 1
ATOM 1483 O O . ALA A 1 182 ? -12.403 4.346 23.497 1.00 70.19 182 ALA A O 1
ATOM 1484 N N . LYS A 1 183 ? -11.941 6.507 23.012 1.00 72.25 183 LYS A N 1
ATOM 1485 C CA . LYS A 1 183 ? -10.939 6.729 24.062 1.00 72.25 183 LYS A CA 1
ATOM 1486 C C . LYS A 1 183 ? -11.466 6.363 25.446 1.00 72.25 183 LYS A C 1
ATOM 1488 O O . LYS A 1 183 ? -10.898 5.495 26.096 1.00 72.25 183 LYS A O 1
ATOM 1493 N N . GLN A 1 184 ? -12.593 6.949 25.843 1.00 73.44 184 GLN A N 1
ATOM 1494 C CA . GLN A 1 184 ? -13.207 6.680 27.146 1.00 73.44 184 GLN A CA 1
ATOM 1495 C C . GLN A 1 184 ? -13.583 5.201 27.306 1.00 73.44 184 GLN A C 1
ATOM 1497 O O . GLN A 1 184 ? -13.331 4.601 28.347 1.00 73.44 184 GLN A O 1
ATOM 1502 N N . SER A 1 185 ? -14.143 4.585 26.260 1.00 74.25 185 SER A N 1
ATOM 1503 C CA . SER A 1 185 ? -14.515 3.165 26.290 1.00 74.25 185 SER A CA 1
ATOM 1504 C C . SER A 1 185 ? -13.303 2.244 26.466 1.00 74.25 185 SER A C 1
ATOM 1506 O O . SER A 1 185 ? -13.401 1.227 27.152 1.00 74.25 185 SER A O 1
ATOM 1508 N N . LEU A 1 186 ? -12.166 2.588 25.855 1.00 73.44 186 LEU A N 1
ATOM 1509 C CA . LEU A 1 186 ? -10.914 1.836 25.955 1.00 73.44 186 LEU A CA 1
ATOM 1510 C C . LEU A 1 186 ? -10.228 2.048 27.307 1.00 73.44 186 LEU A C 1
ATOM 1512 O O . LEU A 1 186 ? -9.796 1.072 27.911 1.00 73.44 186 LEU A O 1
ATOM 1516 N N . GLU A 1 187 ? -10.197 3.281 27.816 1.00 75.12 187 GLU A N 1
ATOM 1517 C CA . GLU A 1 187 ? -9.665 3.609 29.146 1.00 75.12 187 GLU A CA 1
ATOM 1518 C C . GLU A 1 187 ? -10.443 2.887 30.262 1.00 75.12 187 GLU A C 1
ATOM 1520 O O . GLU A 1 187 ? -9.835 2.316 31.163 1.00 75.12 187 GLU A O 1
ATOM 1525 N N . ILE A 1 188 ? -11.778 2.808 30.159 1.00 74.69 188 ILE A N 1
ATOM 1526 C CA . ILE A 1 188 ? -12.631 2.052 31.098 1.00 74.69 188 ILE A CA 1
ATOM 1527 C C . ILE A 1 188 ? -12.396 0.537 31.007 1.00 74.69 188 ILE A C 1
ATOM 1529 O O . ILE A 1 188 ? -12.563 -0.177 31.994 1.00 74.69 188 ILE A O 1
ATOM 1533 N N . LYS A 1 189 ? -12.081 0.007 29.820 1.00 72.12 189 LYS A N 1
ATOM 1534 C CA . LYS A 1 189 ? -11.776 -1.424 29.658 1.00 72.12 189 LYS A CA 1
ATOM 1535 C C . LYS A 1 189 ? -10.385 -1.766 30.188 1.00 72.12 189 LYS A C 1
ATOM 1537 O O . LYS A 1 189 ? -10.237 -2.815 30.800 1.00 72.12 189 LYS A O 1
ATOM 1542 N N . LEU A 1 190 ? -9.407 -0.884 29.992 1.00 70.94 190 LEU A N 1
ATOM 1543 C CA . LEU A 1 190 ? -8.051 -1.014 30.530 1.00 70.94 190 LEU A CA 1
ATOM 1544 C C . LEU A 1 190 ? -8.028 -1.012 32.057 1.00 70.94 190 LEU A C 1
ATOM 1546 O O . LEU A 1 190 ? -7.395 -1.878 32.641 1.00 70.94 190 LEU A O 1
ATOM 1550 N N . SER A 1 191 ? -8.771 -0.114 32.706 1.00 70.94 191 SER A N 1
ATOM 1551 C CA . SER A 1 191 ? -8.826 -0.060 34.175 1.00 70.94 191 SER A CA 1
ATOM 1552 C C . SER A 1 191 ? -9.497 -1.274 34.829 1.00 70.94 191 SER A C 1
ATOM 1554 O O . SER A 1 191 ? -9.465 -1.404 36.046 1.00 70.94 191 SER A O 1
ATOM 1556 N N . LYS A 1 192 ? -10.132 -2.150 34.038 1.00 68.56 192 LYS A N 1
ATOM 1557 C CA . LYS A 1 192 ? -10.695 -3.434 34.487 1.00 68.56 192 LYS A CA 1
ATOM 1558 C C . LYS A 1 192 ? -9.755 -4.621 34.255 1.00 68.56 192 LYS A C 1
ATOM 1560 O O . LYS A 1 192 ? -10.104 -5.731 34.649 1.00 68.56 192 LYS A O 1
ATOM 1565 N N . LEU A 1 193 ? -8.651 -4.408 33.537 1.00 63.62 193 LEU A N 1
ATOM 1566 C CA . LEU A 1 193 ? -7.616 -5.405 33.258 1.00 63.62 193 LEU A CA 1
ATOM 1567 C C . LEU A 1 193 ? -6.395 -5.255 34.190 1.00 63.62 193 LEU A C 1
ATOM 1569 O O . LEU A 1 193 ? -5.645 -6.222 34.321 1.00 63.62 193 LEU A O 1
ATOM 1573 N N . GLU A 1 194 ? -6.218 -4.079 34.811 1.00 58.12 194 GLU A N 1
ATOM 1574 C CA . GLU A 1 194 ? -5.285 -3.801 35.924 1.00 58.12 194 GLU A CA 1
ATOM 1575 C C . GLU A 1 194 ? -5.848 -4.297 37.270 1.00 58.12 194 GLU A C 1
ATOM 1577 O O . GLU A 1 194 ? -5.041 -4.807 38.082 1.00 58.12 194 GLU A O 1
#

pLDDT: mean 85.02, std 11.33, range [49.81, 96.75]

Radius of gyration: 19.13 Å; chains: 1; bounding box: 37×32×57 Å

Sequence (194 aa):
MQEIEYMPLTKQLLSYYQDKTYNKLSRPELALIKLHSIYFKAQKGDPHALVTLYDWEQDISNIIEGLSKQSESFAKALQQFGDIKVEPLGDVIRLSGNCRTAGDYIRLLILYDKIINQLKTLYIFAILDRASYYQQMNNCTKLLHRITGTICHYKPDNEELNHEKIKSALSAEWFPSLGQSAKQSLEIKLSKLE